Protein AF-A0A9W7C371-F1 (afdb_monomer)

Structure (mmCIF, N/CA/C/O backbone):
data_AF-A0A9W7C371-F1
#
_entry.id   AF-A0A9W7C371-F1
#
loop_
_atom_site.group_PDB
_atom_site.id
_atom_site.type_symbol
_atom_site.label_atom_id
_atom_site.label_alt_id
_atom_site.label_comp_id
_atom_site.label_asym_id
_atom_site.label_entity_id
_atom_site.label_seq_id
_atom_site.pdbx_PDB_ins_code
_atom_site.Cartn_x
_atom_site.Cartn_y
_atom_site.Cartn_z
_atom_site.occupancy
_atom_site.B_iso_or_equiv
_atom_site.auth_seq_id
_atom_site.auth_comp_id
_atom_site.auth_asym_id
_atom_site.auth_atom_id
_atom_site.pdbx_PDB_model_num
ATOM 1 N N . ALA A 1 1 ? -36.557 -11.123 -27.730 1.00 48.34 1 ALA A N 1
ATOM 2 C CA . ALA A 1 1 ? -35.473 -11.250 -26.737 1.00 48.34 1 ALA A CA 1
ATOM 3 C C . ALA A 1 1 ? -36.103 -11.501 -25.372 1.00 48.34 1 ALA A C 1
ATOM 5 O O . ALA A 1 1 ? -36.796 -10.626 -24.867 1.00 48.34 1 ALA A O 1
ATOM 6 N N . TYR A 1 2 ? -35.969 -12.713 -24.829 1.00 35.12 2 TYR A N 1
ATOM 7 C CA . TYR A 1 2 ? -36.476 -13.040 -23.496 1.00 35.12 2 TYR A CA 1
ATOM 8 C C . TYR A 1 2 ? -35.550 -12.408 -22.453 1.00 35.12 2 TYR A C 1
ATOM 10 O O . TYR A 1 2 ? -34.439 -12.881 -22.231 1.00 35.12 2 TYR A O 1
ATOM 18 N N . LEU A 1 3 ? -35.993 -11.305 -21.846 1.00 38.09 3 LEU A N 1
ATOM 19 C CA . LEU A 1 3 ? -35.363 -10.745 -20.654 1.00 38.09 3 LEU A CA 1
ATOM 20 C C . LEU A 1 3 ? -35.623 -11.712 -19.498 1.00 38.09 3 LEU A C 1
ATOM 22 O O . LEU A 1 3 ? -36.732 -11.769 -18.963 1.00 38.09 3 LEU A O 1
ATOM 26 N N . HIS A 1 4 ? -34.601 -12.488 -19.141 1.00 40.41 4 HIS A N 1
ATOM 27 C CA . HIS A 1 4 ? -34.572 -13.240 -17.894 1.00 40.41 4 HIS A CA 1
ATOM 28 C C . HIS A 1 4 ? -34.708 -12.231 -16.748 1.00 40.41 4 HIS A C 1
ATOM 30 O O . HIS A 1 4 ? -33.767 -11.512 -16.417 1.00 40.41 4 HIS A O 1
ATOM 36 N N . LYS A 1 5 ? -35.910 -12.124 -16.176 1.00 45.09 5 LYS A N 1
ATOM 37 C CA . LYS A 1 5 ? -36.118 -11.388 -14.931 1.00 45.09 5 LYS A CA 1
ATOM 38 C C . LYS A 1 5 ? -35.421 -12.189 -13.840 1.00 45.09 5 LYS A C 1
ATOM 40 O O . LYS A 1 5 ? -35.894 -13.266 -13.482 1.00 45.09 5 LYS A O 1
ATOM 45 N N . SER A 1 6 ? -34.282 -11.697 -13.362 1.00 46.88 6 SER A N 1
ATOM 46 C CA . SER A 1 6 ? -33.653 -12.237 -12.161 1.00 46.88 6 SER A CA 1
ATOM 47 C C . SER A 1 6 ? -34.688 -12.243 -11.031 1.00 46.88 6 SER A C 1
ATOM 49 O O . SER A 1 6 ? -35.448 -11.273 -10.911 1.00 46.88 6 SER A O 1
ATOM 51 N N . PRO A 1 7 ? -34.775 -13.320 -10.233 1.00 60.84 7 PRO A N 1
ATOM 52 C CA . PRO A 1 7 ? -35.665 -13.337 -9.085 1.00 60.84 7 PRO A CA 1
ATOM 53 C C . PRO A 1 7 ? -35.333 -12.153 -8.165 1.00 60.84 7 PRO A C 1
ATOM 55 O O . PRO A 1 7 ? -34.164 -11.760 -8.075 1.00 60.84 7 PRO A O 1
ATOM 58 N N . PRO A 1 8 ? -36.342 -11.555 -7.505 1.00 58.72 8 PRO A N 1
ATOM 59 C CA . PRO A 1 8 ? -36.091 -10.500 -6.538 1.00 58.72 8 PRO A CA 1
ATOM 60 C C . PRO A 1 8 ? -35.108 -11.021 -5.481 1.00 58.72 8 PRO A C 1
ATOM 62 O O . PRO A 1 8 ? -35.216 -12.189 -5.086 1.00 58.72 8 PRO A O 1
ATOM 65 N N . PRO A 1 9 ? -34.141 -10.196 -5.041 1.00 49.25 9 PRO A N 1
ATOM 66 C CA . PRO A 1 9 ? -33.194 -10.610 -4.019 1.00 49.25 9 PRO A CA 1
ATOM 67 C C . PRO A 1 9 ? -33.967 -11.113 -2.793 1.00 49.25 9 PRO A C 1
ATOM 69 O O . PRO A 1 9 ? -35.021 -10.550 -2.467 1.00 49.25 9 PRO A O 1
ATOM 72 N N . PRO A 1 10 ? -33.491 -12.184 -2.132 1.00 55.50 10 PRO A N 1
ATOM 73 C CA . PRO A 1 10 ? -34.141 -12.696 -0.939 1.00 55.50 10 PRO A CA 1
ATOM 74 C C . PRO A 1 10 ? -34.290 -11.545 0.052 1.00 55.50 10 PRO A C 1
ATOM 76 O O . PRO A 1 10 ? -33.310 -10.891 0.407 1.00 55.50 10 PRO A O 1
ATOM 79 N N . GLN A 1 11 ? -35.530 -11.265 0.462 1.00 48.44 11 GLN A N 1
ATOM 80 C CA . GLN A 1 11 ? -35.789 -10.278 1.500 1.00 48.44 11 GLN A CA 1
ATOM 81 C C . GLN A 1 11 ? -35.012 -10.724 2.733 1.00 48.44 11 GLN A C 1
ATOM 83 O O . GLN A 1 11 ? -35.324 -11.766 3.319 1.00 48.44 11 GLN A O 1
ATOM 88 N N . MET A 1 12 ? -33.971 -9.969 3.092 1.00 38.47 12 MET A N 1
ATOM 89 C CA . MET A 1 12 ? -33.257 -10.180 4.340 1.00 38.47 12 MET A CA 1
ATOM 90 C C . MET A 1 12 ? -34.285 -9.998 5.451 1.00 38.47 12 MET A C 1
ATOM 92 O O . MET A 1 12 ? -34.677 -8.878 5.775 1.00 38.47 12 MET A O 1
ATOM 96 N N . ARG A 1 13 ? -34.792 -11.115 5.988 1.00 44.94 13 ARG A N 1
ATOM 97 C CA . ARG A 1 13 ? -35.575 -11.107 7.224 1.00 44.94 13 ARG A CA 1
ATOM 98 C C . ARG A 1 13 ? -34.753 -10.309 8.219 1.00 44.94 13 ARG A C 1
ATOM 100 O O . ARG A 1 13 ? -33.564 -10.586 8.319 1.00 44.94 13 ARG A O 1
ATOM 107 N N . ASN A 1 14 ? -35.377 -9.341 8.892 1.00 41.47 14 ASN A N 1
ATOM 108 C CA . ASN A 1 14 ? -34.789 -8.572 9.985 1.00 41.47 14 ASN A CA 1
ATOM 109 C C . ASN A 1 14 ? -34.089 -9.538 10.943 1.00 41.47 14 ASN A C 1
ATOM 111 O O . ASN A 1 14 ? -34.724 -10.087 11.840 1.00 41.47 14 ASN A O 1
ATOM 115 N N . VAL A 1 15 ? -32.803 -9.796 10.712 1.00 40.88 15 VAL A N 1
ATOM 116 C CA . VAL A 1 15 ? -31.955 -10.483 11.665 1.00 40.88 15 VAL A CA 1
ATOM 117 C C . VAL A 1 15 ? -31.734 -9.398 12.697 1.00 40.88 15 VAL A C 1
ATOM 119 O O . VAL A 1 15 ? -31.119 -8.381 12.362 1.00 40.88 15 VAL A O 1
ATOM 122 N N . PRO A 1 16 ? -32.312 -9.502 13.904 1.00 42.75 16 PRO A N 1
ATOM 123 C CA . PRO A 1 16 ? -31.948 -8.559 14.932 1.00 42.75 16 PRO A CA 1
ATOM 124 C C . PRO A 1 16 ? -30.441 -8.758 15.114 1.00 42.75 16 PRO A C 1
ATOM 126 O O . PRO A 1 16 ? -30.013 -9.836 15.522 1.00 42.75 16 PRO A O 1
ATOM 129 N N . PHE A 1 17 ? -29.638 -7.753 14.751 1.00 41.91 17 PHE A N 1
ATOM 130 C CA . PHE A 1 17 ? -28.257 -7.617 15.210 1.00 41.91 17 PHE A CA 1
ATOM 131 C C . PHE A 1 17 ? -28.346 -7.411 16.724 1.00 41.91 17 PHE A C 1
ATOM 133 O O . PHE A 1 17 ? -28.341 -6.300 17.247 1.00 41.91 17 PHE A O 1
ATOM 140 N N . ARG A 1 18 ? -28.655 -8.504 17.415 1.00 37.94 18 ARG A N 1
ATOM 141 C CA . ARG A 1 18 ? -29.118 -8.533 18.786 1.00 37.94 18 ARG A CA 1
ATOM 142 C C . ARG A 1 18 ? -27.874 -8.667 19.633 1.00 37.94 18 ARG A C 1
ATOM 144 O O . ARG A 1 18 ? -27.464 -9.786 19.863 1.00 37.94 18 ARG A O 1
ATOM 151 N N . ASN A 1 19 ? -27.308 -7.538 20.055 1.00 39.12 19 ASN A N 1
ATOM 152 C CA . ASN A 1 19 ? -26.537 -7.368 21.294 1.00 39.12 19 ASN A CA 1
ATOM 153 C C . ASN A 1 19 ? -25.559 -8.490 21.707 1.00 39.12 19 ASN A C 1
ATOM 155 O O . ASN A 1 19 ? -25.280 -8.622 22.899 1.00 39.12 19 ASN A O 1
ATOM 159 N N . ASP A 1 20 ? -25.006 -9.267 20.777 1.00 40.09 20 ASP A N 1
ATOM 160 C CA . ASP A 1 20 ? -23.821 -10.063 21.050 1.00 40.09 20 ASP A CA 1
ATOM 161 C C . ASP A 1 20 ? -22.719 -9.034 21.251 1.00 40.09 20 ASP A C 1
ATOM 163 O O . ASP A 1 20 ? -22.301 -8.355 20.314 1.00 40.09 20 ASP A O 1
ATOM 167 N N . LEU A 1 21 ? -22.435 -8.809 22.536 1.00 45.34 21 LEU A N 1
ATOM 168 C CA . LEU A 1 21 ? -21.581 -7.775 23.097 1.00 45.34 21 LEU A CA 1
ATOM 169 C C . LEU A 1 21 ? -20.487 -7.387 22.112 1.00 45.34 21 LEU A C 1
ATOM 171 O O . LEU A 1 21 ? -19.630 -8.201 21.782 1.00 45.34 21 LEU A O 1
ATOM 175 N N . PHE A 1 22 ? -20.520 -6.131 21.671 1.00 50.38 22 PHE A N 1
ATOM 176 C CA . PHE A 1 22 ? -19.390 -5.492 21.020 1.00 50.38 22 PHE A CA 1
ATOM 177 C C . PHE A 1 22 ? -18.184 -5.617 21.948 1.00 50.38 22 PHE A C 1
ATOM 179 O O . PHE A 1 22 ? -18.007 -4.834 22.883 1.00 50.38 22 PHE A O 1
ATOM 186 N N . VAL A 1 23 ? -17.374 -6.648 21.733 1.00 52.62 23 VAL A N 1
ATOM 187 C CA . VAL A 1 23 ? -16.113 -6.802 22.437 1.00 52.62 23 VAL A CA 1
ATOM 188 C C . VAL A 1 23 ? -15.095 -6.044 21.609 1.00 52.62 23 VAL A C 1
ATOM 190 O O . VAL A 1 23 ? -14.468 -6.605 20.713 1.00 52.62 23 VAL A O 1
ATOM 193 N N . LEU A 1 24 ? -14.958 -4.748 21.911 1.00 59.69 24 LEU A N 1
ATOM 194 C CA . LEU A 1 24 ? -13.776 -3.989 21.510 1.00 59.69 24 LEU A CA 1
ATOM 195 C C . LEU A 1 24 ? -12.543 -4.818 21.855 1.00 59.69 24 LEU A C 1
ATOM 197 O O . LEU A 1 24 ? -12.527 -5.478 22.904 1.00 59.69 24 LEU A O 1
ATOM 201 N N . GLN A 1 25 ? -11.528 -4.779 20.992 1.00 60.28 25 GLN A N 1
ATOM 202 C CA . GLN A 1 25 ? -10.311 -5.541 21.228 1.00 60.28 25 GLN A CA 1
ATOM 203 C C . GLN A 1 25 ? -9.830 -5.329 22.672 1.00 60.28 25 GLN A C 1
ATOM 205 O O . GLN A 1 25 ? -9.688 -4.178 23.096 1.00 60.28 25 GLN A O 1
ATOM 210 N N . PRO A 1 26 ? -9.624 -6.412 23.447 1.00 58.44 26 PRO A N 1
ATOM 211 C CA . PRO A 1 26 ? -9.251 -6.293 24.854 1.00 58.44 26 PRO A CA 1
ATOM 212 C C . PRO A 1 26 ? -7.998 -5.437 25.042 1.00 58.44 26 PRO A C 1
ATOM 214 O O . PRO A 1 26 ? -7.910 -4.687 26.011 1.00 58.44 26 PRO A O 1
ATOM 217 N N . ASP A 1 27 ? -7.092 -5.530 24.069 1.00 66.50 27 ASP A N 1
ATOM 218 C CA . ASP A 1 27 ? -5.758 -4.946 24.099 1.00 66.50 27 ASP A CA 1
ATOM 219 C C . ASP A 1 27 ? -5.752 -3.457 23.717 1.00 66.50 27 ASP A C 1
ATOM 221 O O . ASP A 1 27 ? -4.839 -2.735 24.105 1.00 66.50 27 ASP A O 1
ATOM 225 N N . ASP A 1 28 ? -6.772 -2.972 22.992 1.00 68.69 28 ASP A N 1
ATOM 226 C CA . ASP A 1 28 ? -6.879 -1.562 22.604 1.00 68.69 28 ASP A CA 1
ATOM 227 C C . ASP A 1 28 ? -8.331 -1.136 22.338 1.00 68.69 28 ASP A C 1
ATOM 229 O O . ASP A 1 28 ? -8.805 -1.028 21.203 1.00 68.69 28 ASP A O 1
ATOM 233 N N . ARG A 1 29 ? -9.053 -0.855 23.426 1.00 72.12 29 ARG A N 1
ATOM 234 C CA . ARG A 1 29 ? -10.445 -0.379 23.383 1.00 72.12 29 ARG A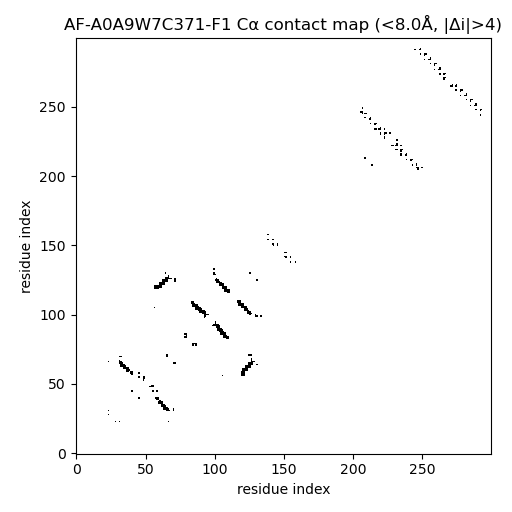 CA 1
ATOM 235 C C . ARG A 1 29 ? -10.593 1.058 22.873 1.00 72.12 29 ARG A C 1
ATOM 237 O O . ARG A 1 29 ? -11.715 1.543 22.772 1.00 72.12 29 ARG A O 1
ATOM 244 N N . THR A 1 30 ? -9.493 1.754 22.590 1.00 78.00 30 THR A N 1
ATOM 245 C CA . THR A 1 30 ? -9.533 3.144 22.114 1.00 78.00 30 THR A CA 1
ATOM 246 C C . THR A 1 30 ? -9.596 3.241 20.591 1.00 78.00 30 THR A C 1
ATOM 248 O O . THR A 1 30 ? -10.013 4.268 20.055 1.00 78.00 30 THR A O 1
ATOM 251 N N . LYS A 1 31 ? -9.252 2.160 19.879 1.00 79.94 31 LYS A N 1
ATOM 252 C CA . LYS A 1 31 ? -9.247 2.119 18.414 1.00 79.94 31 LYS A CA 1
ATOM 253 C C . LYS A 1 31 ? -10.556 1.574 17.860 1.00 79.94 31 LYS A C 1
ATOM 255 O O . LYS A 1 31 ? -10.823 0.377 17.898 1.00 79.94 31 LYS A O 1
ATOM 260 N N . VAL A 1 32 ? -11.346 2.474 17.286 1.00 84.88 32 VAL A N 1
ATOM 261 C CA . VAL A 1 32 ? -12.611 2.153 16.604 1.00 84.88 32 VAL A CA 1
ATOM 262 C C . VAL A 1 32 ? -12.462 1.940 15.095 1.00 84.88 32 VAL A C 1
ATOM 264 O O . VAL A 1 32 ? -13.305 1.289 14.474 1.00 84.88 32 VAL A O 1
ATOM 267 N N . VAL A 1 33 ? -11.384 2.474 14.517 1.00 89.12 33 VAL A N 1
ATOM 268 C CA . VAL A 1 33 ? -11.005 2.313 13.112 1.00 89.12 33 VAL A CA 1
ATOM 269 C C . VAL A 1 33 ? -9.514 2.014 13.055 1.00 89.12 33 VAL A C 1
ATOM 271 O O . VAL A 1 33 ? -8.728 2.653 13.754 1.00 89.12 33 VAL A O 1
ATOM 274 N N . GLN A 1 34 ? -9.125 1.050 12.229 1.00 90.31 34 GLN A N 1
ATOM 275 C CA . GLN A 1 34 ? -7.729 0.781 11.908 1.00 90.31 34 GLN A CA 1
ATOM 276 C C . GLN A 1 34 ? -7.517 0.950 10.408 1.00 90.31 34 GLN A C 1
ATOM 278 O O . GLN A 1 34 ? -8.261 0.396 9.601 1.00 90.31 34 GLN A O 1
ATOM 283 N N . GLU A 1 35 ? -6.488 1.695 10.030 1.00 92.88 35 GLU A N 1
ATOM 284 C CA . GLU A 1 35 ? -6.094 1.858 8.637 1.00 92.88 35 GLU A CA 1
ATOM 285 C C . GLU A 1 35 ? -4.917 0.951 8.287 1.00 92.88 35 GLU A C 1
ATOM 287 O O . GLU A 1 35 ? -4.053 0.659 9.116 1.00 92.88 35 GLU A O 1
ATOM 292 N N . ARG A 1 36 ? -4.903 0.463 7.046 1.00 91.00 36 ARG A N 1
ATOM 293 C CA . ARG A 1 36 ? -3.785 -0.285 6.472 1.00 91.00 36 ARG A CA 1
ATOM 294 C C . ARG A 1 36 ? -3.601 0.119 5.024 1.00 91.00 36 ARG A C 1
ATOM 296 O O . ARG A 1 36 ? -4.495 -0.088 4.198 1.00 91.00 36 ARG A O 1
ATOM 303 N N . PHE A 1 37 ? -2.434 0.649 4.698 1.00 89.69 37 PHE A N 1
ATOM 304 C CA . PHE A 1 37 ? -2.082 0.926 3.315 1.00 89.69 37 PHE A CA 1
ATOM 305 C C . PHE A 1 37 ? -1.789 -0.383 2.579 1.00 89.69 37 PHE A C 1
ATOM 307 O O . PHE A 1 37 ? -1.164 -1.305 3.104 1.00 89.69 37 PHE A O 1
ATOM 314 N N . GLY A 1 38 ? -2.323 -0.497 1.365 1.00 82.19 38 GLY A N 1
ATOM 315 C CA . GLY A 1 38 ? -2.009 -1.604 0.476 1.00 82.19 38 GLY A CA 1
ATOM 316 C C . GLY A 1 38 ? -0.545 -1.551 0.034 1.00 82.19 38 GLY A C 1
ATOM 317 O O . GLY A 1 38 ? 0.066 -0.485 0.069 1.00 82.19 38 GLY A O 1
ATOM 318 N N . PRO A 1 39 ? 0.019 -2.683 -0.419 1.00 80.38 39 PRO A N 1
ATOM 319 C CA . PRO A 1 39 ? 1.357 -2.677 -0.988 1.00 80.38 39 PRO A CA 1
ATOM 320 C C . PRO A 1 39 ? 1.398 -1.745 -2.201 1.00 80.38 39 PRO A C 1
ATOM 322 O O . PRO A 1 39 ? 0.457 -1.742 -3.005 1.00 80.38 39 PRO A O 1
ATOM 325 N N . ILE A 1 40 ? 2.497 -0.998 -2.338 1.00 79.00 40 ILE A N 1
ATOM 326 C CA . ILE A 1 40 ? 2.749 -0.167 -3.516 1.00 79.00 40 ILE A CA 1
ATOM 327 C C . ILE A 1 40 ? 2.659 -1.060 -4.749 1.00 79.00 40 ILE A C 1
ATOM 329 O O . ILE A 1 40 ? 3.219 -2.160 -4.806 1.00 79.00 40 ILE A O 1
ATOM 333 N N . LYS A 1 41 ? 1.884 -0.611 -5.730 1.00 80.69 41 LYS A N 1
ATOM 334 C CA . LYS A 1 41 ? 1.650 -1.390 -6.932 1.00 80.69 41 LYS A CA 1
ATOM 335 C C . LYS A 1 41 ? 2.866 -1.305 -7.848 1.00 80.69 41 LYS A C 1
ATOM 337 O O . LYS A 1 41 ? 3.168 -0.238 -8.363 1.00 80.69 41 LYS A O 1
ATOM 342 N N . ASP A 1 42 ? 3.509 -2.447 -8.074 1.00 84.88 42 ASP A N 1
ATOM 343 C CA . ASP A 1 42 ? 4.598 -2.596 -9.046 1.00 84.88 42 ASP A CA 1
ATOM 344 C C . ASP A 1 42 ? 4.185 -2.070 -10.437 1.00 84.88 42 ASP A C 1
ATOM 346 O O . ASP A 1 42 ? 3.080 -2.350 -10.928 1.00 84.88 42 ASP A O 1
ATOM 350 N N . GLU A 1 43 ? 5.095 -1.335 -11.075 1.00 88.81 43 GLU A N 1
ATOM 351 C CA . GLU A 1 43 ? 4.991 -0.818 -12.435 1.00 88.81 43 GLU A CA 1
ATOM 352 C C . GLU A 1 43 ? 4.580 -1.907 -13.435 1.00 88.81 43 GLU A C 1
ATOM 354 O O . GLU A 1 43 ? 3.675 -1.695 -14.248 1.00 88.81 43 GLU A O 1
ATOM 359 N N . LYS A 1 44 ? 5.156 -3.113 -13.349 1.00 88.69 44 LYS A N 1
ATOM 360 C CA . LYS A 1 44 ? 4.804 -4.225 -14.247 1.00 88.69 44 LYS A CA 1
ATOM 361 C C . LYS A 1 44 ? 3.325 -4.591 -14.123 1.00 88.69 44 LYS A C 1
ATOM 363 O O . LYS A 1 44 ? 2.627 -4.811 -15.123 1.00 88.69 44 LYS A O 1
ATOM 368 N N . ARG A 1 45 ? 2.807 -4.613 -12.891 1.00 82.81 45 ARG A N 1
ATOM 369 C CA . ARG A 1 45 ? 1.394 -4.894 -12.603 1.00 82.81 45 ARG A CA 1
ATOM 370 C C . ARG A 1 45 ? 0.488 -3.744 -13.041 1.00 82.81 45 ARG A C 1
ATOM 372 O O . ARG A 1 45 ? -0.621 -4.001 -13.516 1.00 82.81 45 ARG A O 1
ATOM 379 N N . ALA A 1 46 ? 0.940 -2.502 -12.893 1.00 88.00 46 ALA A N 1
ATOM 380 C CA . ALA A 1 46 ? 0.254 -1.320 -13.405 1.00 88.00 46 ALA A CA 1
ATOM 381 C C . ALA A 1 46 ? 0.123 -1.377 -14.936 1.00 88.00 46 ALA A C 1
ATOM 383 O O . ALA A 1 46 ? -0.999 -1.342 -15.450 1.00 88.00 46 ALA A O 1
ATOM 384 N N . ARG A 1 47 ? 1.234 -1.598 -15.653 1.00 89.19 47 ARG A N 1
ATOM 385 C CA . ARG A 1 47 ? 1.275 -1.738 -17.120 1.00 89.19 47 ARG A CA 1
ATOM 386 C C . ARG A 1 47 ? 0.375 -2.862 -17.621 1.00 89.19 47 ARG A C 1
ATOM 388 O O . ARG A 1 47 ? -0.389 -2.647 -18.553 1.00 89.19 47 ARG A O 1
ATOM 395 N N . THR A 1 48 ? 0.393 -4.022 -16.963 1.00 88.88 48 THR A N 1
ATOM 396 C CA . THR A 1 48 ? -0.476 -5.163 -17.317 1.00 88.88 48 THR A CA 1
ATOM 397 C C . THR A 1 48 ? -1.965 -4.818 -17.192 1.00 88.88 48 THR A C 1
ATOM 399 O O . THR A 1 48 ? -2.791 -5.236 -18.002 1.00 88.88 48 THR A O 1
ATOM 402 N N . LYS A 1 49 ? -2.346 -4.039 -16.172 1.00 86.06 49 LYS A N 1
ATOM 403 C CA . LYS A 1 49 ? -3.744 -3.625 -15.993 1.00 86.06 49 LYS A CA 1
ATOM 404 C C . LYS A 1 49 ? -4.158 -2.614 -17.066 1.00 86.06 49 LYS A C 1
ATOM 406 O O . LYS A 1 49 ? -5.241 -2.761 -17.632 1.00 86.06 49 LYS A O 1
ATOM 411 N N . ILE A 1 50 ? -3.276 -1.670 -17.392 1.00 89.12 50 ILE A N 1
ATOM 412 C CA . ILE A 1 50 ? -3.490 -0.687 -18.462 1.00 89.12 50 ILE A CA 1
ATOM 413 C C . ILE A 1 50 ? -3.605 -1.383 -19.826 1.00 89.12 50 ILE A C 1
ATOM 415 O O . ILE A 1 50 ? -4.556 -1.116 -20.555 1.00 89.12 50 ILE A O 1
ATOM 419 N N . SER A 1 51 ? -2.714 -2.327 -20.150 1.00 91.56 51 SER A N 1
ATOM 420 C CA . SER A 1 51 ? -2.757 -3.063 -21.424 1.00 91.56 51 SER A CA 1
ATOM 421 C C . SER A 1 51 ? -4.010 -3.929 -21.573 1.00 91.56 51 SER A C 1
ATOM 423 O O . SER A 1 51 ? -4.484 -4.138 -22.684 1.00 91.56 51 SER A O 1
ATOM 425 N N . SER A 1 52 ? -4.607 -4.366 -20.458 1.00 89.94 52 SER A N 1
ATOM 426 C CA . SER A 1 52 ? -5.913 -5.043 -20.447 1.00 89.94 52 SER A CA 1
ATOM 427 C C . SER A 1 52 ? -7.121 -4.107 -20.636 1.00 89.94 52 SER A C 1
ATOM 429 O O . SER A 1 52 ? -8.263 -4.553 -20.520 1.00 89.94 52 SER A O 1
ATOM 431 N N . GLY A 1 53 ? -6.894 -2.808 -20.869 1.00 90.69 53 GLY A N 1
ATOM 432 C CA . GLY A 1 53 ? -7.942 -1.798 -21.046 1.00 90.69 53 GLY A CA 1
ATOM 433 C C . GLY A 1 53 ? -8.689 -1.437 -19.759 1.00 90.69 53 GLY A C 1
ATOM 434 O O . GLY A 1 53 ? -9.768 -0.849 -19.813 1.00 90.69 53 GLY A O 1
ATOM 435 N N . ARG A 1 54 ? -8.160 -1.808 -18.585 1.00 85.75 54 ARG A N 1
ATOM 436 C CA . ARG A 1 54 ? -8.797 -1.534 -17.290 1.00 85.75 54 ARG A CA 1
ATOM 437 C C . ARG A 1 54 ? -8.190 -0.283 -16.652 1.00 85.75 54 ARG A C 1
ATOM 439 O O . ARG A 1 54 ? -6.965 -0.189 -16.577 1.00 85.75 54 ARG A O 1
ATOM 446 N N . PRO A 1 55 ? -9.009 0.630 -16.099 1.00 85.06 55 PRO A N 1
ATOM 447 C CA . PRO A 1 55 ? -8.491 1.818 -15.438 1.00 85.06 55 PRO A CA 1
ATOM 448 C C . PRO A 1 55 ? -7.711 1.438 -14.173 1.00 85.06 55 PRO A C 1
ATOM 45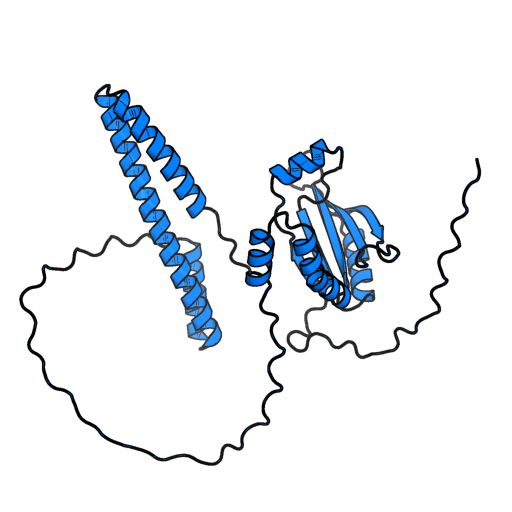0 O O . PRO A 1 55 ? -8.084 0.527 -13.416 1.00 85.06 55 PRO A O 1
ATOM 453 N N . LEU A 1 56 ? -6.612 2.147 -13.942 1.00 87.75 56 LEU A N 1
ATOM 454 C CA . LEU A 1 56 ? -5.711 1.929 -12.819 1.00 87.75 56 LEU A CA 1
ATOM 455 C C . LEU A 1 56 ? -6.126 2.821 -11.636 1.00 87.75 56 LEU A C 1
ATOM 457 O O . LEU A 1 56 ? -5.508 3.836 -11.363 1.00 87.75 56 LEU A O 1
ATOM 461 N N . LEU A 1 57 ? -7.215 2.442 -10.963 1.00 89.62 57 LEU A N 1
ATOM 462 C CA . LEU A 1 57 ? -7.812 3.220 -9.859 1.00 89.62 57 LEU A CA 1
ATOM 463 C C . LEU A 1 57 ? -7.247 2.869 -8.470 1.00 89.62 57 LEU A C 1
ATOM 465 O O . LEU A 1 57 ? -7.584 3.498 -7.480 1.00 89.62 57 LEU A O 1
ATOM 469 N N . ASP A 1 58 ? -6.419 1.829 -8.401 1.00 88.19 58 ASP A N 1
ATOM 470 C CA . ASP A 1 58 ? -5.916 1.196 -7.180 1.00 88.19 58 ASP A CA 1
ATOM 471 C C . ASP A 1 58 ? -4.381 1.267 -7.103 1.00 88.19 58 ASP A C 1
ATOM 473 O O . ASP A 1 58 ? -3.749 0.303 -6.669 1.00 88.19 58 ASP A O 1
ATOM 477 N N . ILE A 1 59 ? -3.774 2.354 -7.605 1.00 87.31 59 ILE A N 1
ATOM 478 C CA . ILE A 1 59 ? -2.329 2.609 -7.428 1.00 87.31 59 ILE A CA 1
ATOM 479 C C . ILE A 1 59 ? -2.048 2.794 -5.943 1.00 87.31 59 ILE A C 1
ATOM 481 O O . ILE A 1 59 ? -1.285 2.030 -5.357 1.00 87.31 59 ILE A O 1
ATOM 485 N N . ASN A 1 60 ? -2.741 3.766 -5.349 1.00 88.56 60 ASN A N 1
ATOM 486 C CA . ASN A 1 60 ? -2.781 3.972 -3.916 1.00 88.56 60 ASN A CA 1
ATOM 487 C C . ASN A 1 60 ? -4.082 3.392 -3.390 1.00 88.56 60 ASN A C 1
ATOM 489 O O . ASN A 1 60 ? -5.162 3.642 -3.933 1.00 88.56 60 ASN A O 1
ATOM 493 N N . ARG A 1 61 ? -3.959 2.584 -2.340 1.00 93.56 61 ARG A N 1
ATOM 494 C CA . ARG A 1 61 ? -5.100 1.961 -1.694 1.00 93.56 61 ARG A CA 1
ATOM 495 C C . ARG A 1 61 ? -4.938 1.987 -0.191 1.00 93.56 61 ARG A C 1
ATOM 497 O O . ARG A 1 61 ? -3.902 1.565 0.315 1.00 93.56 61 ARG A O 1
ATOM 504 N N . VAL A 1 62 ? -6.001 2.353 0.507 1.00 95.38 62 VAL A N 1
ATOM 505 C CA . VAL A 1 62 ? -6.116 2.189 1.955 1.00 95.38 62 VAL A CA 1
ATOM 506 C C . VAL A 1 62 ? -7.280 1.258 2.277 1.00 95.38 62 VAL A C 1
ATOM 508 O O . VAL A 1 62 ? -8.335 1.288 1.644 1.00 95.38 62 VAL A O 1
ATOM 511 N N . THR A 1 63 ? -7.067 0.370 3.240 1.00 96.31 63 THR A N 1
ATOM 512 C CA . THR A 1 63 ? -8.113 -0.463 3.831 1.00 96.31 63 THR A CA 1
ATOM 513 C C . THR A 1 63 ? -8.441 0.102 5.200 1.00 96.31 63 THR A C 1
ATOM 515 O O . THR A 1 63 ? -7.556 0.194 6.045 1.00 96.31 63 THR A O 1
ATOM 518 N N . LEU A 1 64 ? -9.699 0.472 5.404 1.00 96.81 64 LEU A N 1
ATOM 519 C CA . LEU A 1 64 ? -10.230 0.910 6.683 1.00 96.81 64 LEU A CA 1
ATOM 520 C C . LEU A 1 64 ? -11.024 -0.240 7.301 1.00 96.81 64 LEU A C 1
ATOM 522 O O . LEU A 1 64 ? -11.946 -0.790 6.692 1.00 96.81 64 LEU A O 1
ATOM 526 N N . GLU A 1 65 ? -10.626 -0.623 8.501 1.00 94.94 65 GLU A N 1
ATOM 527 C CA . GLU A 1 65 ? -11.187 -1.717 9.276 1.00 94.94 65 GLU A CA 1
ATOM 528 C C . GLU A 1 65 ? -12.001 -1.140 10.436 1.00 94.94 65 GLU A C 1
ATOM 530 O O . GLU A 1 65 ? -11.463 -0.421 11.276 1.00 94.94 65 GLU A O 1
ATOM 535 N N . PHE A 1 66 ? -13.292 -1.462 10.476 1.00 94.06 66 PHE A N 1
ATOM 536 C CA . PHE A 1 66 ? -14.263 -0.921 11.425 1.00 94.06 66 PHE A CA 1
ATOM 537 C C . PHE A 1 66 ? -14.786 -2.009 12.356 1.00 94.06 66 PHE A C 1
ATOM 539 O O . PHE A 1 66 ? -15.105 -3.112 11.911 1.00 94.06 66 PHE A O 1
ATOM 546 N N . GLU A 1 67 ? -14.936 -1.687 13.636 1.00 88.75 67 GLU A N 1
ATOM 547 C CA . GLU A 1 67 ? -15.561 -2.601 14.604 1.00 88.75 67 GLU A CA 1
ATOM 548 C C . GLU A 1 67 ? -17.091 -2.591 14.532 1.00 88.75 67 GLU A C 1
ATOM 550 O O . GLU A 1 67 ? -17.741 -3.603 14.789 1.00 88.75 67 GLU A O 1
ATOM 555 N N . ASP A 1 68 ? -17.675 -1.452 14.156 1.00 88.31 68 ASP A N 1
ATOM 556 C CA . ASP A 1 68 ? -19.117 -1.225 14.184 1.00 88.31 68 ASP A CA 1
ATOM 557 C C . ASP A 1 68 ? -19.604 -0.630 12.845 1.00 88.31 68 ASP A C 1
ATOM 559 O O . ASP A 1 68 ? -18.971 0.288 12.304 1.00 88.31 68 ASP A O 1
ATOM 563 N N . PRO A 1 69 ? -20.726 -1.125 12.287 1.00 92.06 69 PRO A N 1
ATOM 564 C CA . PRO A 1 69 ? -21.273 -0.633 11.022 1.00 92.06 69 PRO A CA 1
ATOM 565 C C . PRO A 1 69 ? -21.685 0.848 11.044 1.00 92.06 69 PRO A C 1
ATOM 567 O O . PRO A 1 69 ? -21.608 1.504 10.009 1.00 92.06 69 PRO A O 1
ATOM 570 N N . LYS A 1 70 ? -22.072 1.408 12.193 1.00 93.31 70 LYS A N 1
ATOM 571 C CA . LYS A 1 70 ? -22.371 2.841 12.346 1.00 93.31 70 LYS A CA 1
ATOM 572 C C . LYS A 1 70 ? -21.113 3.698 12.267 1.00 93.31 70 LYS A C 1
ATOM 574 O O . LYS A 1 70 ? -21.164 4.815 11.769 1.00 93.31 70 LYS A O 1
ATOM 579 N N . ILE A 1 71 ? -19.975 3.190 12.743 1.00 92.69 71 ILE A N 1
ATOM 580 C CA . ILE A 1 71 ? -18.687 3.894 12.626 1.00 92.69 71 ILE A CA 1
ATOM 581 C C . ILE A 1 71 ? -18.228 3.885 11.167 1.00 92.69 71 ILE A C 1
ATOM 583 O O . ILE A 1 71 ? -17.721 4.891 10.675 1.00 92.69 71 ILE A O 1
ATOM 587 N N . LEU A 1 72 ? -18.473 2.781 10.457 1.00 95.50 72 LEU A N 1
ATOM 588 C CA . LEU A 1 72 ? -18.276 2.696 9.011 1.00 95.50 72 LEU A CA 1
ATOM 589 C C . LEU A 1 72 ? -19.143 3.733 8.275 1.00 95.50 72 LEU A C 1
ATOM 591 O O . LEU A 1 72 ? -18.621 4.482 7.453 1.00 95.50 72 LEU A O 1
ATOM 595 N N . GLU A 1 73 ? -20.437 3.817 8.592 1.00 96.38 73 GLU A N 1
ATOM 596 C CA . GLU A 1 73 ? -21.353 4.822 8.029 1.00 96.38 73 GLU A CA 1
ATOM 597 C C . GLU A 1 73 ? -20.875 6.257 8.306 1.00 96.38 73 GLU A C 1
ATOM 599 O O . GLU A 1 73 ? -20.781 7.069 7.385 1.00 96.38 73 GLU A O 1
ATOM 604 N N . LEU A 1 74 ? -20.490 6.553 9.552 1.00 96.44 74 LEU A N 1
ATOM 605 C CA . LEU A 1 74 ? -19.952 7.858 9.931 1.00 96.44 74 LEU A CA 1
ATOM 606 C C . LEU A 1 74 ? -18.687 8.201 9.134 1.00 96.44 74 LEU A C 1
ATOM 608 O O . LEU A 1 74 ? -18.573 9.306 8.613 1.00 96.44 74 LEU A O 1
ATOM 612 N N . ALA A 1 75 ? -17.753 7.259 8.996 1.00 96.62 75 ALA A N 1
ATOM 613 C CA . ALA A 1 75 ? -16.533 7.470 8.224 1.00 96.62 75 ALA A CA 1
ATOM 614 C C . ALA A 1 75 ? -16.820 7.724 6.737 1.00 96.62 75 ALA A C 1
ATOM 616 O O . ALA A 1 75 ? -16.160 8.562 6.124 1.00 96.62 75 ALA A O 1
ATOM 617 N N . PHE A 1 76 ? -17.819 7.050 6.163 1.00 97.69 76 PHE A N 1
ATOM 618 C CA . PHE A 1 76 ? -18.255 7.305 4.792 1.00 97.69 76 PHE A CA 1
ATOM 619 C C . PHE A 1 76 ? -18.757 8.747 4.629 1.00 97.69 76 PHE A C 1
ATOM 621 O O . PHE A 1 76 ? -18.341 9.440 3.699 1.00 97.69 76 PHE A O 1
ATOM 628 N N . GLU A 1 77 ? -19.600 9.229 5.548 1.00 97.81 77 GLU A N 1
ATOM 629 C CA . GLU A 1 77 ? -20.090 10.612 5.512 1.00 97.81 77 GLU A CA 1
ATOM 630 C C . GLU A 1 77 ? -18.969 11.632 5.764 1.00 97.81 77 GLU A C 1
ATOM 632 O O . GLU A 1 77 ? -18.925 12.664 5.089 1.00 97.81 77 GLU A O 1
ATOM 637 N N . CYS A 1 78 ? -18.000 11.333 6.636 1.00 97.12 78 CYS A N 1
ATOM 638 C CA . CYS A 1 78 ? -16.803 12.163 6.802 1.00 97.12 78 CYS A CA 1
ATOM 639 C C . CYS A 1 78 ? -16.009 12.273 5.491 1.00 97.12 78 CYS A C 1
ATOM 641 O O . CYS A 1 78 ? -15.677 13.378 5.069 1.00 97.12 78 CYS A O 1
ATOM 643 N N . ILE A 1 79 ? -15.757 11.157 4.795 1.00 96.44 79 ILE A N 1
ATOM 644 C CA . ILE A 1 79 ? -15.039 11.162 3.506 1.00 96.44 79 ILE A CA 1
ATOM 645 C C . ILE A 1 79 ? -15.803 11.997 2.475 1.00 96.44 79 ILE A C 1
ATOM 647 O O . ILE A 1 79 ? -15.216 12.818 1.778 1.00 96.44 79 ILE A O 1
ATOM 651 N N . LYS A 1 80 ? -17.123 11.816 2.399 1.00 97.06 80 LYS A N 1
ATOM 652 C CA . LYS A 1 80 ? -18.007 12.509 1.454 1.00 97.06 80 LYS A CA 1
ATOM 653 C C . LYS A 1 80 ? -18.093 14.019 1.685 1.00 97.06 80 LYS A C 1
ATOM 655 O O . LYS A 1 80 ? -18.303 14.762 0.731 1.00 97.06 80 LYS A O 1
ATOM 660 N N . THR A 1 81 ? -17.982 14.462 2.934 1.00 96.94 81 THR A N 1
ATOM 661 C CA . THR A 1 81 ? -18.073 15.882 3.315 1.00 96.94 81 THR A CA 1
ATOM 662 C C . THR A 1 81 ? -16.715 16.585 3.370 1.00 96.94 81 THR A C 1
ATOM 664 O O . THR A 1 81 ? -16.671 17.806 3.509 1.00 96.94 81 THR A O 1
ATOM 667 N N . THR A 1 82 ? -15.610 15.847 3.222 1.00 95.88 82 THR A N 1
ATOM 668 C CA . THR A 1 82 ? -14.251 16.405 3.220 1.00 95.88 82 THR A CA 1
ATOM 669 C C . THR A 1 82 ? -14.010 17.224 1.940 1.00 95.88 82 THR A C 1
ATOM 671 O O . THR A 1 82 ? -14.082 16.656 0.852 1.00 95.88 82 THR A O 1
ATOM 674 N N . PRO A 1 83 ? -13.690 18.534 2.015 1.00 93.06 83 PRO A N 1
ATOM 675 C CA . PRO A 1 83 ? -13.611 19.411 0.833 1.00 93.06 83 PRO A CA 1
ATOM 676 C C . PRO A 1 83 ? -12.579 19.015 -0.237 1.00 93.06 83 PRO A C 1
ATOM 678 O O . PRO A 1 83 ? -12.734 19.361 -1.418 1.00 93.06 83 PRO A O 1
ATOM 681 N N . ASP A 1 84 ? -11.528 18.311 0.180 1.00 92.25 84 ASP A N 1
ATOM 682 C CA . ASP A 1 84 ? -10.423 17.873 -0.679 1.00 92.25 84 ASP A CA 1
ATOM 683 C C . ASP A 1 84 ? -10.692 16.530 -1.361 1.00 92.25 84 ASP A C 1
ATOM 685 O O . ASP A 1 84 ? -9.935 16.116 -2.241 1.00 92.25 84 ASP A O 1
ATOM 689 N N . PHE A 1 85 ? -11.775 15.855 -0.969 1.00 94.62 85 PHE A N 1
ATOM 690 C CA . PHE A 1 85 ? -12.149 14.541 -1.463 1.00 94.62 85 PHE A CA 1
ATOM 691 C C . PHE A 1 85 ? -13.396 14.627 -2.333 1.00 94.62 85 PHE A C 1
ATOM 693 O O . PHE A 1 85 ? -14.429 15.173 -1.953 1.00 94.62 85 PHE A O 1
ATOM 700 N N . GLN A 1 86 ? -13.319 14.008 -3.505 1.00 95.31 86 GLN A N 1
ATOM 701 C CA . GLN A 1 86 ? -14.466 13.776 -4.364 1.00 95.31 86 GLN A CA 1
ATOM 702 C C . GLN A 1 86 ? -14.648 12.275 -4.556 1.00 95.31 86 GLN A C 1
ATOM 704 O O . GLN A 1 86 ? -13.822 11.601 -5.169 1.00 95.31 86 GLN A O 1
ATOM 709 N N . ILE A 1 87 ? -15.757 11.731 -4.058 1.00 96.56 87 ILE A N 1
ATOM 710 C CA . ILE A 1 87 ? -16.103 10.330 -4.303 1.00 96.56 87 ILE A CA 1
ATOM 711 C C . ILE A 1 87 ? -16.511 10.181 -5.775 1.00 96.56 87 ILE A C 1
ATOM 713 O O . ILE A 1 87 ? -17.585 10.617 -6.183 1.00 96.56 87 ILE A O 1
ATOM 717 N N . VAL A 1 88 ? -15.651 9.543 -6.567 1.00 96.31 88 VAL A N 1
ATOM 718 C CA . VAL A 1 88 ? -15.860 9.288 -8.001 1.00 96.31 88 VAL A CA 1
ATOM 719 C C . VAL A 1 88 ? -16.734 8.055 -8.211 1.00 96.31 88 VAL A C 1
ATOM 721 O O . VAL A 1 88 ? -17.549 7.997 -9.129 1.00 96.31 88 VAL A O 1
ATOM 724 N N . CYS A 1 89 ? -16.555 7.029 -7.378 1.00 96.19 89 CYS A N 1
ATOM 725 C CA . CYS A 1 89 ? -17.270 5.766 -7.515 1.00 96.19 89 CYS A CA 1
ATOM 726 C C . CYS A 1 89 ? -17.479 5.118 -6.150 1.00 96.19 89 CYS A C 1
ATOM 728 O O . CYS A 1 89 ? -16.550 5.056 -5.349 1.00 96.19 89 CYS A O 1
ATOM 730 N N . VAL A 1 90 ? -18.677 4.575 -5.934 1.00 97.19 90 VAL A N 1
ATOM 731 C CA . VAL A 1 90 ? -19.009 3.721 -4.791 1.00 97.19 90 VAL A CA 1
ATOM 732 C C . VAL A 1 90 ? -19.447 2.367 -5.325 1.00 97.19 90 VAL A C 1
ATOM 734 O O . VAL A 1 90 ? -20.332 2.285 -6.176 1.00 97.19 90 VAL A O 1
ATOM 737 N N . LYS A 1 91 ? -18.842 1.295 -4.820 1.00 95.50 91 LYS A N 1
ATOM 738 C CA . LYS A 1 91 ? -19.261 -0.082 -5.085 1.00 95.50 91 LYS A CA 1
ATOM 739 C C . LYS A 1 91 ? -19.580 -0.757 -3.763 1.00 95.50 91 LYS A C 1
ATOM 741 O O . LYS A 1 91 ? -18.688 -1.010 -2.955 1.00 95.50 91 LYS A O 1
ATOM 746 N N . ASN A 1 92 ? -20.859 -1.041 -3.559 1.00 95.31 92 ASN A N 1
ATOM 747 C CA . ASN A 1 92 ? -21.324 -1.800 -2.412 1.00 95.31 92 ASN A CA 1
ATOM 748 C C . ASN A 1 92 ? -21.262 -3.298 -2.737 1.00 95.31 92 ASN A C 1
ATOM 750 O O . ASN A 1 92 ? -22.108 -3.810 -3.469 1.00 95.31 92 ASN A O 1
ATOM 754 N N . LYS A 1 93 ? -20.271 -3.989 -2.172 1.00 93.69 93 LYS A N 1
ATOM 755 C CA . LYS A 1 93 ? -20.056 -5.424 -2.372 1.00 93.69 93 LYS A CA 1
ATOM 756 C C . LYS A 1 93 ? -20.749 -6.298 -1.331 1.00 93.69 93 LYS A C 1
ATOM 758 O O . LYS A 1 93 ? -20.501 -7.494 -1.290 1.00 93.69 93 LYS A O 1
ATOM 763 N N . PHE A 1 94 ? -21.626 -5.746 -0.490 1.00 86.81 94 PHE A N 1
ATOM 764 C CA . PHE A 1 94 ? -22.367 -6.557 0.483 1.00 86.81 94 PHE A CA 1
ATOM 765 C C . PHE A 1 94 ? -23.357 -7.536 -0.152 1.00 86.81 94 PHE A C 1
ATOM 767 O O . PHE A 1 94 ? -23.735 -8.515 0.482 1.00 86.81 94 PHE A O 1
ATOM 774 N N . ASN A 1 95 ? -23.738 -7.294 -1.406 1.00 83.25 95 ASN A N 1
ATOM 775 C CA . ASN A 1 95 ? -24.648 -8.155 -2.157 1.00 83.25 95 ASN A CA 1
ATOM 776 C C . ASN A 1 95 ? -23.915 -9.120 -3.107 1.00 83.25 95 ASN A C 1
ATOM 778 O O . ASN A 1 95 ? -24.567 -9.859 -3.842 1.00 83.25 95 ASN A O 1
ATOM 782 N N . GLU A 1 96 ? -22.580 -9.092 -3.141 1.00 88.44 96 GLU A N 1
ATOM 783 C CA . GLU A 1 96 ? -21.780 -9.982 -3.985 1.00 88.44 96 GLU A CA 1
ATOM 784 C C . GLU A 1 96 ? -21.508 -11.291 -3.229 1.00 88.44 96 GLU A C 1
ATOM 786 O O . GLU A 1 96 ? -21.029 -11.272 -2.100 1.00 88.44 96 GLU A O 1
ATOM 791 N N . VAL A 1 97 ? -21.824 -12.436 -3.841 1.00 83.12 97 VAL A N 1
ATOM 792 C CA . VAL A 1 97 ? -21.679 -13.758 -3.196 1.00 83.12 97 VAL A CA 1
ATOM 793 C C . VAL A 1 97 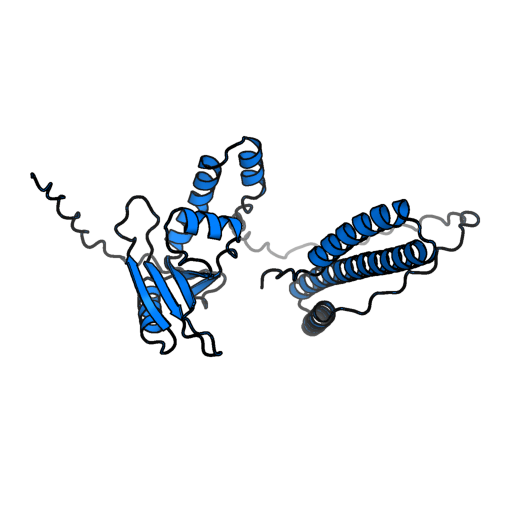? -20.239 -14.278 -3.284 1.00 83.12 97 VAL A C 1
ATOM 795 O O . VAL A 1 97 ? -19.779 -14.996 -2.401 1.00 83.12 97 VAL A O 1
ATOM 798 N N . ASP A 1 98 ? -19.503 -13.870 -4.320 1.00 82.81 98 ASP A N 1
ATOM 799 C CA . ASP A 1 98 ? -18.170 -14.401 -4.631 1.00 82.81 98 ASP A CA 1
ATOM 800 C C . ASP A 1 98 ? -17.025 -13.607 -3.984 1.00 82.81 98 ASP A C 1
ATOM 802 O O . ASP A 1 98 ? -15.849 -13.925 -4.181 1.00 82.81 98 ASP A O 1
ATOM 806 N N . GLN A 1 99 ? -17.337 -12.535 -3.249 1.00 83.81 99 GLN A N 1
ATOM 807 C CA . GLN A 1 99 ? -16.337 -11.673 -2.626 1.00 83.81 99 GLN A CA 1
ATOM 808 C C . GLN A 1 99 ? -16.706 -11.343 -1.179 1.00 83.81 99 GLN A C 1
ATOM 810 O O . GLN A 1 99 ? -17.883 -11.213 -0.855 1.00 83.81 99 GLN A O 1
ATOM 815 N N . PRO A 1 100 ? -15.708 -11.161 -0.295 1.00 88.00 100 PRO A N 1
ATOM 816 C CA . PRO A 1 100 ? -15.966 -10.696 1.059 1.00 88.00 100 PRO A CA 1
ATOM 817 C C . PRO A 1 100 ? -16.717 -9.350 1.055 1.00 88.00 100 PRO A C 1
ATOM 819 O O . PRO A 1 100 ? -16.272 -8.422 0.364 1.00 88.00 100 PRO A O 1
ATOM 822 N N . PRO A 1 101 ? -17.801 -9.211 1.841 1.00 92.88 101 PRO A N 1
ATOM 823 C CA . PRO A 1 101 ? -18.595 -7.987 1.872 1.00 92.88 101 PRO A CA 1
ATOM 824 C C . PRO A 1 101 ? -17.764 -6.762 2.270 1.00 92.88 101 PRO A C 1
ATOM 826 O O . PRO A 1 101 ? -17.049 -6.775 3.274 1.00 92.88 101 PRO A O 1
ATOM 829 N N . CYS A 1 102 ? -17.856 -5.690 1.485 1.00 95.69 102 CYS A N 1
ATOM 830 C CA . CYS A 1 102 ? -17.206 -4.412 1.776 1.00 95.69 102 CYS A CA 1
ATOM 831 C C . CYS A 1 102 ? -17.801 -3.258 0.970 1.00 95.69 102 CYS A C 1
ATOM 833 O O . CYS A 1 102 ? -18.545 -3.465 0.010 1.00 95.69 102 CYS A O 1
ATOM 835 N N . ILE A 1 103 ? -17.436 -2.031 1.342 1.00 97.19 103 ILE A N 1
ATOM 836 C CA . ILE A 1 103 ? -17.677 -0.843 0.519 1.00 97.19 103 ILE A CA 1
ATOM 837 C C . ILE A 1 103 ? -16.353 -0.432 -0.125 1.00 97.19 103 ILE A C 1
ATOM 839 O O . ILE A 1 103 ? -15.372 -0.179 0.568 1.00 97.19 103 ILE A O 1
ATOM 843 N N . HIS A 1 104 ? -16.314 -0.384 -1.453 1.00 96.44 104 HIS A N 1
ATOM 844 C CA . HIS A 1 104 ? -15.187 0.156 -2.213 1.00 96.44 104 HIS A CA 1
ATOM 845 C C . HIS A 1 104 ? -15.517 1.573 -2.669 1.00 96.44 104 HIS A C 1
ATOM 847 O O . HIS A 1 104 ? -16.536 1.788 -3.327 1.00 96.44 104 HIS A O 1
ATOM 853 N N . LEU A 1 105 ? -14.625 2.511 -2.385 1.00 97.88 105 LEU A N 1
ATOM 854 C CA . LEU A 1 105 ? -14.693 3.886 -2.855 1.00 97.88 105 LEU A CA 1
ATOM 855 C C . LEU A 1 105 ? -13.496 4.156 -3.762 1.00 97.88 105 LEU A C 1
ATOM 857 O O . LEU A 1 105 ? -12.380 3.764 -3.436 1.00 97.88 105 LEU A O 1
ATOM 861 N N . ASN A 1 106 ? -13.717 4.859 -4.867 1.00 97.12 106 ASN A N 1
ATOM 862 C CA . ASN A 1 106 ? -12.644 5.565 -5.562 1.00 97.12 106 ASN A CA 1
ATOM 863 C C . ASN A 1 106 ? -12.815 7.047 -5.259 1.00 97.12 106 ASN A C 1
ATOM 865 O O . ASN A 1 106 ? -13.868 7.614 -5.566 1.00 97.12 106 ASN A O 1
ATOM 869 N N . VAL A 1 107 ? -11.802 7.647 -4.647 1.00 96.31 107 VAL A N 1
ATOM 870 C CA . VAL A 1 107 ? -11.806 9.045 -4.220 1.00 96.31 107 VAL A CA 1
ATOM 871 C C . VAL A 1 107 ? -10.756 9.795 -5.025 1.00 96.31 107 VAL A C 1
ATOM 873 O O . VAL A 1 107 ? -9.586 9.421 -5.003 1.00 96.31 107 VAL A O 1
ATOM 876 N N . ALA A 1 108 ? -11.183 10.825 -5.748 1.00 94.50 108 ALA A N 1
ATOM 877 C CA . ALA A 1 108 ? -10.294 11.818 -6.323 1.00 94.50 108 ALA A CA 1
ATOM 878 C C . ALA A 1 108 ? -9.876 12.786 -5.212 1.00 94.50 108 ALA A C 1
ATOM 880 O O . ALA A 1 108 ? -10.719 13.360 -4.522 1.00 94.50 108 ALA A O 1
ATOM 881 N N . VAL A 1 109 ? -8.570 12.905 -5.016 1.00 92.25 109 VAL A N 1
ATOM 882 C CA . VAL A 1 109 ? -7.936 13.798 -4.054 1.00 92.25 109 VAL A CA 1
ATOM 883 C C . VAL A 1 109 ? -7.388 14.979 -4.836 1.00 92.25 109 VAL A C 1
ATOM 885 O O . VAL A 1 109 ? -6.579 14.793 -5.753 1.00 92.25 109 VAL A O 1
ATOM 888 N N . LYS A 1 110 ? -7.836 16.184 -4.478 1.00 87.19 110 LYS A N 1
ATOM 889 C CA . LYS A 1 110 ? -7.368 17.412 -5.123 1.00 87.19 110 LYS A CA 1
ATOM 890 C C . LYS A 1 110 ? -5.877 17.578 -4.886 1.00 87.19 110 LYS A C 1
ATOM 892 O O . LYS A 1 110 ? -5.419 17.629 -3.744 1.00 87.19 110 LYS A O 1
ATOM 897 N N . SER A 1 111 ? -5.118 17.691 -5.968 1.00 78.31 111 SER A N 1
ATOM 898 C CA . SER A 1 111 ? -3.689 17.936 -5.860 1.00 78.31 111 SER A CA 1
ATOM 899 C C . SER A 1 111 ? -3.438 19.417 -5.578 1.00 78.31 111 SER A C 1
ATOM 901 O O . SER A 1 111 ? -3.457 20.254 -6.475 1.00 78.31 111 SER A O 1
ATOM 903 N N . GLY A 1 112 ? -3.216 19.765 -4.310 1.00 66.00 112 GLY A N 1
ATOM 904 C CA . GLY A 1 112 ? -2.949 21.147 -3.888 1.00 66.00 112 GLY A CA 1
ATOM 905 C C . GLY A 1 112 ? -1.611 21.729 -4.375 1.00 66.00 112 GLY A C 1
ATOM 906 O O . GLY A 1 112 ? -1.303 22.872 -4.049 1.00 66.00 112 GLY A O 1
ATOM 907 N N . GLN A 1 113 ? -0.801 20.971 -5.126 1.00 59.12 113 GLN A N 1
ATOM 908 C CA . GLN A 1 113 ? 0.575 21.326 -5.501 1.00 59.12 113 GLN A CA 1
ATOM 909 C C . GLN A 1 113 ? 0.824 21.292 -7.019 1.00 59.12 113 GLN A C 1
ATOM 911 O O . GLN A 1 113 ? 1.751 20.640 -7.485 1.00 59.12 113 GLN A O 1
ATOM 916 N N . GLY A 1 114 ? 0.009 22.003 -7.803 1.00 55.91 114 GLY A N 1
ATOM 917 C CA . GLY A 1 114 ? 0.346 22.318 -9.201 1.00 55.91 114 GLY A CA 1
ATOM 918 C C . GLY A 1 114 ? 0.384 21.129 -10.166 1.00 55.91 114 GLY A C 1
ATOM 919 O O . GLY A 1 114 ? 0.992 21.233 -11.226 1.00 55.91 114 GLY A O 1
ATOM 920 N N . TYR A 1 115 ? -0.252 20.009 -9.819 1.00 62.81 115 TYR A N 1
ATOM 921 C CA . TYR A 1 115 ? -0.485 18.928 -10.772 1.00 62.81 115 TYR A CA 1
ATOM 922 C C . TYR A 1 115 ? -1.775 19.208 -11.542 1.00 62.81 115 TYR A C 1
ATOM 924 O O . TYR A 1 115 ? -2.791 19.560 -10.947 1.00 62.81 115 TYR A O 1
ATOM 932 N N . ASP A 1 116 ? -1.749 18.984 -12.856 1.00 70.44 116 ASP A N 1
ATOM 933 C CA . ASP A 1 116 ? -2.895 19.232 -13.745 1.00 70.44 116 ASP A CA 1
ATOM 934 C C . ASP A 1 116 ? -4.052 18.229 -13.572 1.00 70.44 116 ASP A C 1
ATOM 936 O O . ASP A 1 116 ? -5.071 18.327 -14.256 1.00 70.44 116 ASP A O 1
ATOM 940 N N . HIS A 1 117 ? -3.897 17.224 -12.707 1.00 74.06 117 HIS A N 1
ATOM 941 C CA . HIS A 1 117 ? -4.860 16.140 -12.552 1.00 74.06 117 HIS A CA 1
ATOM 942 C C . HIS A 1 117 ? -5.056 15.728 -11.093 1.00 74.06 117 HIS A C 1
ATOM 944 O O . HIS A 1 117 ? -4.112 15.670 -10.302 1.00 74.06 117 HIS A O 1
ATOM 950 N N . ASP A 1 118 ? -6.304 15.391 -10.765 1.00 82.19 118 ASP A N 1
ATOM 951 C CA . ASP A 1 118 ? -6.666 14.819 -9.474 1.00 82.19 118 ASP A CA 1
ATOM 952 C C . ASP A 1 118 ? -6.113 13.397 -9.337 1.00 82.19 118 ASP A C 1
ATOM 954 O O . ASP A 1 118 ? -6.154 12.582 -10.267 1.00 82.19 118 ASP A O 1
ATOM 958 N N . TRP A 1 119 ? -5.622 13.080 -8.141 1.00 87.62 119 TRP A N 1
ATOM 959 C CA . TRP A 1 119 ? -5.091 11.760 -7.828 1.00 87.62 119 TRP A CA 1
ATOM 960 C C . TRP A 1 119 ? -6.213 10.833 -7.354 1.00 87.62 119 TRP A C 1
ATOM 962 O O . TRP A 1 119 ? -6.908 11.153 -6.393 1.00 87.62 119 TRP A O 1
ATOM 972 N N . ILE A 1 120 ? -6.382 9.655 -7.964 1.00 92.12 120 ILE A N 1
ATOM 973 C CA . ILE A 1 120 ? -7.397 8.686 -7.519 1.00 92.12 120 ILE A CA 1
ATOM 974 C C . ILE A 1 120 ? -6.795 7.690 -6.521 1.00 92.12 120 ILE A C 1
ATOM 976 O O . ILE A 1 120 ? -5.807 7.011 -6.804 1.00 92.12 120 ILE A O 1
ATOM 980 N N . CYS A 1 121 ? -7.438 7.570 -5.361 1.00 93.62 121 CYS A N 1
ATOM 981 C CA . CYS A 1 121 ? -7.142 6.579 -4.333 1.00 93.62 121 CYS A CA 1
ATOM 982 C C . CYS A 1 121 ? -8.320 5.607 -4.165 1.00 93.62 121 CYS A C 1
ATOM 984 O O . CYS A 1 121 ? -9.482 6.025 -4.140 1.00 93.62 121 CYS A O 1
ATOM 986 N N . GLU A 1 122 ? -8.029 4.313 -4.016 1.00 96.19 122 GLU A N 1
ATOM 987 C CA . GLU A 1 122 ? -9.028 3.309 -3.641 1.00 96.19 122 GLU A CA 1
ATOM 988 C C . GLU A 1 122 ? -9.120 3.210 -2.107 1.00 96.19 122 GLU A C 1
ATOM 990 O O . GLU A 1 122 ? -8.140 2.902 -1.429 1.00 96.19 122 GLU A O 1
ATOM 995 N N . ILE A 1 123 ? -10.310 3.405 -1.542 1.00 97.25 123 ILE A N 1
ATOM 996 C CA . ILE A 1 123 ? -10.595 3.162 -0.122 1.00 97.25 123 ILE A CA 1
ATOM 997 C C . ILE A 1 123 ? -11.475 1.919 -0.024 1.00 97.25 123 ILE A C 1
ATOM 999 O O . ILE A 1 123 ? -12.559 1.871 -0.604 1.00 97.25 123 ILE A O 1
ATOM 1003 N N . GLN A 1 124 ? -11.034 0.905 0.718 1.00 97.38 124 GLN A N 1
ATOM 1004 C CA . GLN A 1 124 ? -11.846 -0.276 1.005 1.00 97.38 124 GLN A CA 1
ATOM 1005 C C . GLN A 1 124 ? -12.268 -0.282 2.474 1.00 97.38 124 GLN A C 1
ATOM 1007 O O . GLN A 1 124 ? -11.422 -0.354 3.358 1.00 97.38 124 GLN A O 1
ATOM 1012 N N . MET A 1 125 ? -13.570 -0.246 2.737 1.00 98.00 125 MET A N 1
ATOM 1013 C CA . MET A 1 125 ? -14.139 -0.224 4.083 1.00 98.00 125 MET A CA 1
ATOM 1014 C C . MET A 1 125 ? -14.690 -1.608 4.435 1.00 98.00 125 MET A C 1
ATOM 1016 O O . MET A 1 125 ? -15.608 -2.100 3.770 1.00 98.00 125 MET A O 1
ATOM 1020 N N . TYR A 1 126 ? -14.135 -2.235 5.471 1.00 96.50 126 TYR A N 1
ATOM 1021 C CA . TYR A 1 126 ? -14.533 -3.560 5.952 1.00 96.50 126 TYR A CA 1
ATOM 1022 C C . TYR A 1 126 ? -14.954 -3.515 7.414 1.00 96.50 126 TYR A C 1
ATOM 1024 O O . TYR A 1 126 ? -14.350 -2.806 8.214 1.00 96.50 126 TYR A O 1
ATOM 1032 N N . LEU A 1 127 ? -15.897 -4.378 7.794 1.00 94.81 127 LEU A N 1
ATOM 1033 C CA . LEU A 1 127 ? -16.014 -4.770 9.197 1.00 94.81 127 LEU A CA 1
ATOM 1034 C C . LEU A 1 127 ? -14.847 -5.699 9.561 1.00 94.81 127 LEU A C 1
ATOM 1036 O O . LEU A 1 127 ? -14.509 -6.598 8.783 1.00 94.81 127 LEU A O 1
ATOM 1040 N N . ARG A 1 128 ? -14.266 -5.525 10.751 1.00 90.50 128 ARG A N 1
ATOM 1041 C CA . ARG A 1 128 ? -13.122 -6.298 11.266 1.00 90.50 128 ARG A CA 1
ATOM 1042 C C . ARG A 1 128 ? -13.300 -7.800 11.096 1.00 90.50 128 ARG A C 1
ATOM 1044 O O . ARG A 1 128 ? -12.443 -8.466 10.516 1.00 90.50 128 ARG A O 1
ATOM 1051 N N . SER A 1 129 ? -14.434 -8.336 11.540 1.00 90.25 129 SER A N 1
ATOM 1052 C CA . SER A 1 129 ? -14.734 -9.770 11.448 1.00 90.25 129 SER A CA 1
ATOM 1053 C C . SER A 1 129 ? -14.691 -10.284 10.006 1.00 90.25 129 SER A C 1
ATOM 1055 O O . SER A 1 129 ? -14.154 -11.359 9.748 1.00 90.25 129 SER A O 1
ATOM 1057 N N . ILE A 1 130 ? -15.175 -9.491 9.047 1.00 92.56 130 ILE A N 1
ATOM 1058 C CA . ILE A 1 130 ? -15.146 -9.847 7.623 1.00 92.56 130 ILE A CA 1
ATOM 1059 C C . ILE A 1 130 ? -13.715 -9.789 7.086 1.00 92.56 130 ILE A C 1
ATOM 1061 O O . ILE A 1 130 ? -13.295 -10.684 6.352 1.00 92.56 130 ILE A O 1
ATOM 1065 N N . LEU A 1 131 ? -12.944 -8.766 7.466 1.00 91.19 131 LEU A N 1
ATOM 1066 C CA . LEU A 1 131 ? -11.553 -8.638 7.038 1.00 91.19 131 LEU A CA 1
ATOM 1067 C C . LEU A 1 131 ? -10.682 -9.786 7.568 1.00 91.19 131 LEU A C 1
ATOM 1069 O O . LEU A 1 131 ? -9.818 -10.277 6.839 1.00 91.19 131 LEU A O 1
ATOM 1073 N N . ARG A 1 132 ? -10.935 -10.265 8.792 1.00 89.75 132 ARG A N 1
ATOM 1074 C CA . ARG A 1 132 ? -10.278 -11.461 9.344 1.00 89.75 132 ARG A CA 1
ATOM 1075 C C . ARG A 1 132 ? -10.585 -12.700 8.509 1.00 89.75 132 ARG A C 1
ATOM 1077 O O . ARG A 1 132 ? -9.652 -13.330 8.022 1.00 89.75 132 ARG A O 1
ATOM 1084 N N . ILE A 1 133 ? -11.866 -12.975 8.242 1.00 88.44 133 ILE A N 1
ATOM 1085 C CA . ILE A 1 133 ? -12.285 -14.098 7.382 1.00 88.44 133 ILE A CA 1
ATOM 1086 C C . ILE A 1 133 ? -11.621 -14.001 6.004 1.00 88.44 133 ILE A C 1
ATOM 1088 O O . ILE A 1 133 ? -11.078 -14.988 5.507 1.00 88.44 133 ILE A O 1
ATOM 1092 N N . LYS A 1 134 ? -11.615 -12.807 5.397 1.00 89.50 134 LYS A N 1
ATOM 1093 C CA . LYS A 1 134 ? -10.940 -12.545 4.119 1.00 89.50 134 LYS A CA 1
ATOM 1094 C C . LYS A 1 134 ? -9.449 -12.861 4.194 1.00 89.50 134 LYS A C 1
ATOM 1096 O O . LYS A 1 134 ? -8.928 -13.470 3.268 1.00 89.50 134 LYS A O 1
ATOM 1101 N N . THR A 1 135 ? -8.769 -12.442 5.256 1.00 86.88 135 THR A N 1
ATOM 1102 C CA . THR A 1 135 ? -7.322 -12.641 5.422 1.00 86.88 135 THR A CA 1
ATOM 1103 C C . THR A 1 135 ? -6.990 -14.126 5.536 1.00 86.88 135 THR A C 1
ATOM 1105 O O . THR A 1 135 ? -6.134 -14.607 4.798 1.00 86.88 135 THR A O 1
ATOM 1108 N N . THR A 1 136 ? -7.734 -14.873 6.355 1.00 84.38 136 THR A N 1
ATOM 1109 C CA . THR A 1 136 ? -7.600 -16.335 6.454 1.00 84.38 136 THR A CA 1
ATOM 1110 C C . THR A 1 136 ? -7.905 -17.011 5.114 1.00 84.38 136 THR A C 1
ATOM 1112 O O . THR A 1 136 ? -7.166 -17.883 4.663 1.00 84.38 136 THR A O 1
ATOM 1115 N N . SER A 1 137 ? -8.946 -16.553 4.411 1.00 85.06 137 SER A N 1
ATOM 1116 C CA . SER A 1 137 ? -9.324 -17.079 3.091 1.00 85.06 137 SER A CA 1
ATOM 1117 C C . SER A 1 137 ? -8.282 -16.774 2.005 1.00 85.06 137 SER A C 1
ATOM 1119 O O . SER A 1 137 ? -8.151 -17.520 1.035 1.00 85.06 137 SER A O 1
ATOM 1121 N N . HIS A 1 138 ? -7.512 -15.692 2.155 1.00 82.62 138 HIS A N 1
ATOM 1122 C CA . HIS A 1 138 ? -6.504 -15.278 1.180 1.00 82.62 138 HIS A CA 1
ATOM 1123 C C . HIS A 1 138 ? -5.324 -16.257 1.101 1.00 82.62 138 HIS A C 1
ATOM 1125 O O . HIS A 1 138 ? -4.661 -16.326 0.067 1.00 82.62 138 HIS A O 1
ATOM 1131 N N . VAL A 1 139 ? -5.085 -17.050 2.150 1.00 82.62 139 VAL A N 1
ATOM 1132 C CA . VAL A 1 139 ? -4.108 -18.149 2.113 1.00 82.62 139 VAL A CA 1
ATOM 1133 C C . VAL A 1 139 ? -4.519 -19.170 1.052 1.00 82.62 139 VAL A C 1
ATOM 1135 O O . VAL A 1 139 ? -3.737 -19.468 0.153 1.00 82.62 139 VAL A O 1
ATOM 1138 N N . PHE A 1 140 ? -5.780 -19.611 1.066 1.00 83.69 140 PHE A N 1
ATOM 1139 C CA . PHE A 1 140 ? -6.313 -20.531 0.055 1.00 83.69 140 PHE A CA 1
ATOM 1140 C C . PHE A 1 140 ? -6.287 -19.927 -1.348 1.00 83.69 140 PHE A C 1
ATOM 1142 O O . PHE A 1 140 ? -5.956 -20.612 -2.312 1.00 83.69 140 PHE A O 1
ATOM 1149 N N . TYR A 1 141 ? -6.587 -18.632 -1.465 1.00 79.62 141 TYR A N 1
ATOM 1150 C CA . TYR A 1 141 ? -6.491 -17.917 -2.736 1.00 79.62 141 TYR A CA 1
ATOM 1151 C C . TYR A 1 141 ? -5.063 -17.907 -3.296 1.00 79.62 141 TYR A C 1
ATOM 1153 O O . TYR A 1 141 ? -4.871 -18.113 -4.493 1.00 79.62 141 TYR A O 1
ATOM 1161 N N . ASN A 1 142 ? -4.062 -17.685 -2.441 1.00 83.06 142 ASN A N 1
ATOM 1162 C CA . ASN A 1 142 ? -2.661 -17.707 -2.847 1.00 83.06 142 ASN A CA 1
ATOM 1163 C C . ASN A 1 142 ? -2.235 -19.112 -3.287 1.00 83.06 142 ASN A C 1
ATOM 1165 O O . ASN A 1 142 ? -1.609 -19.244 -4.333 1.00 83.06 142 ASN A O 1
ATOM 1169 N N . VAL A 1 143 ? -2.644 -20.151 -2.553 1.00 85.38 143 VAL A N 1
ATOM 1170 C CA . VAL A 1 143 ? -2.384 -21.552 -2.925 1.00 85.38 143 VAL A CA 1
ATOM 1171 C C . VAL A 1 143 ? -3.025 -21.893 -4.272 1.00 85.38 143 VAL A C 1
ATOM 1173 O O . VAL A 1 143 ? -2.361 -22.450 -5.137 1.00 85.38 143 VAL A O 1
ATOM 1176 N N . ALA A 1 144 ? -4.281 -21.501 -4.498 1.00 85.44 144 ALA A N 1
ATOM 1177 C CA . ALA A 1 144 ? -4.981 -21.753 -5.760 1.00 85.44 144 ALA A CA 1
ATOM 1178 C C . ALA A 1 144 ? -4.363 -21.025 -6.971 1.00 85.44 144 ALA A C 1
ATOM 1180 O O . ALA A 1 144 ? -4.647 -21.384 -8.112 1.00 85.44 144 ALA A O 1
ATOM 1181 N N . ARG A 1 145 ? -3.551 -19.984 -6.741 1.00 81.56 145 ARG A N 1
ATOM 1182 C CA . ARG A 1 145 ? -2.867 -19.204 -7.785 1.00 81.56 145 ARG A CA 1
ATOM 1183 C C . ARG A 1 145 ? -1.399 -19.556 -7.970 1.00 81.56 145 ARG A C 1
ATOM 1185 O O . ARG A 1 145 ? -0.796 -19.040 -8.911 1.00 81.56 145 ARG A O 1
ATOM 1192 N N . ALA A 1 146 ? -0.835 -20.357 -7.076 1.00 87.44 146 ALA A N 1
ATOM 1193 C CA . ALA A 1 146 ? 0.536 -20.805 -7.195 1.00 87.44 146 ALA A CA 1
ATOM 1194 C C . ALA A 1 146 ? 0.669 -21.685 -8.445 1.00 87.44 146 ALA A C 1
ATOM 1196 O O . ALA A 1 146 ? -0.111 -22.616 -8.648 1.00 87.44 146 ALA A O 1
ATOM 1197 N N . ASN A 1 147 ? 1.650 -21.380 -9.291 1.00 88.69 147 ASN A N 1
ATOM 1198 C CA . ASN A 1 147 ? 1.911 -22.139 -10.517 1.00 88.69 147 ASN A CA 1
ATOM 1199 C C . ASN A 1 147 ? 2.929 -23.265 -10.291 1.00 88.69 147 ASN A C 1
ATOM 1201 O O . ASN A 1 147 ? 3.220 -24.028 -11.211 1.00 88.69 147 ASN A O 1
ATOM 1205 N N . SER A 1 148 ? 3.497 -23.363 -9.086 1.00 88.12 148 SER A N 1
ATOM 1206 C CA . SER A 1 148 ? 4.479 -24.384 -8.736 1.00 88.12 148 SER A CA 1
ATOM 1207 C C . SER A 1 148 ? 4.343 -24.850 -7.288 1.00 88.12 148 SER A C 1
ATOM 1209 O O . SER A 1 148 ? 3.886 -24.118 -6.412 1.00 88.12 148 SER A O 1
ATOM 1211 N N . GLU A 1 149 ? 4.797 -26.074 -7.022 1.00 85.81 149 GLU A N 1
ATOM 1212 C CA . GLU A 1 149 ? 4.849 -26.633 -5.666 1.00 85.81 149 GLU A CA 1
ATOM 1213 C C . GLU A 1 149 ? 5.777 -25.824 -4.740 1.00 85.81 149 GLU A C 1
ATOM 1215 O O . GLU A 1 149 ? 5.507 -25.700 -3.546 1.00 85.81 149 GLU A O 1
ATOM 1220 N N . PHE A 1 150 ? 6.845 -25.232 -5.289 1.00 83.12 150 PHE A N 1
ATOM 1221 C CA . PHE A 1 150 ? 7.760 -24.367 -4.541 1.00 83.12 150 PHE A CA 1
ATOM 1222 C C . PHE A 1 150 ? 7.059 -23.107 -4.028 1.00 83.12 150 PHE A C 1
ATOM 1224 O O . PHE A 1 150 ? 7.188 -22.790 -2.851 1.00 83.12 150 PHE A O 1
ATOM 1231 N N . GLU A 1 151 ? 6.253 -22.444 -4.865 1.00 82.75 151 GLU A N 1
ATOM 1232 C CA . GLU A 1 151 ? 5.452 -21.285 -4.444 1.00 82.75 151 GLU A CA 1
ATOM 1233 C C . GLU A 1 151 ? 4.470 -21.647 -3.317 1.00 82.75 151 GLU A C 1
ATOM 1235 O O . GLU A 1 151 ? 4.280 -20.863 -2.391 1.00 82.75 151 GLU A O 1
ATOM 1240 N N . ILE A 1 152 ? 3.881 -22.849 -3.346 1.00 82.62 152 ILE A N 1
ATOM 1241 C CA . ILE A 1 152 ? 2.978 -23.323 -2.283 1.00 82.62 152 ILE A CA 1
ATOM 1242 C C . ILE A 1 152 ? 3.730 -23.522 -0.960 1.00 82.62 152 ILE A C 1
ATOM 1244 O O . ILE A 1 152 ? 3.231 -23.122 0.093 1.00 82.62 152 ILE A O 1
ATOM 1248 N N . LYS A 1 153 ? 4.926 -24.127 -0.995 1.00 80.69 153 LYS A N 1
ATOM 1249 C CA . LYS A 1 153 ? 5.756 -24.328 0.208 1.00 80.69 153 LYS A CA 1
ATOM 1250 C C . LYS A 1 153 ? 6.164 -22.993 0.832 1.00 80.69 153 LYS A C 1
ATOM 1252 O O . LYS A 1 153 ? 5.973 -22.801 2.030 1.00 80.69 153 LYS A O 1
ATOM 1257 N N . ASP A 1 154 ? 6.597 -22.051 0.002 1.00 80.75 154 ASP A N 1
ATOM 1258 C CA . ASP A 1 154 ? 7.032 -20.716 0.422 1.00 80.75 154 ASP A CA 1
ATOM 1259 C C . ASP A 1 154 ? 5.886 -19.903 1.070 1.00 80.75 154 ASP A C 1
ATOM 1261 O O . ASP A 1 154 ? 6.090 -19.149 2.024 1.00 80.75 154 ASP A O 1
ATOM 1265 N N . LEU A 1 155 ? 4.644 -20.095 0.602 1.00 79.75 155 LEU A N 1
ATOM 1266 C CA . LEU A 1 155 ? 3.445 -19.491 1.198 1.00 79.75 155 LEU A CA 1
ATOM 1267 C C . LEU A 1 155 ? 3.124 -20.036 2.597 1.00 79.75 155 LEU A C 1
ATOM 1269 O O . LEU A 1 155 ? 2.676 -19.268 3.448 1.00 79.75 155 LEU A O 1
ATOM 1273 N N . ASN A 1 156 ? 3.348 -21.330 2.842 1.00 72.81 156 ASN A N 1
ATOM 1274 C CA . ASN A 1 156 ? 3.119 -21.943 4.154 1.00 72.81 156 ASN A CA 1
ATOM 1275 C C . ASN A 1 156 ? 4.167 -21.509 5.184 1.00 72.81 156 ASN A C 1
ATOM 1277 O O . ASN A 1 156 ? 3.836 -21.353 6.355 1.00 72.81 156 ASN A O 1
ATOM 1281 N N . GLU A 1 157 ? 5.408 -21.279 4.752 1.00 76.06 157 GLU A N 1
ATOM 1282 C CA . GLU A 1 157 ? 6.483 -20.785 5.622 1.00 76.06 157 GLU A CA 1
ATOM 1283 C C . GLU A 1 157 ? 6.312 -19.301 5.979 1.00 76.06 157 GLU A C 1
ATOM 1285 O O . GLU A 1 157 ? 6.680 -18.876 7.074 1.00 76.06 157 GLU A O 1
ATOM 1290 N N . LYS A 1 158 ? 5.717 -18.510 5.075 1.00 66.69 158 LYS A N 1
ATOM 1291 C CA . LYS A 1 158 ? 5.453 -17.072 5.264 1.00 66.69 158 LYS A CA 1
ATOM 1292 C C . LYS A 1 158 ? 4.096 -16.757 5.883 1.00 66.69 158 LYS A C 1
ATOM 1294 O O . LYS A 1 158 ? 3.847 -15.592 6.205 1.00 66.69 158 LYS A O 1
ATOM 1299 N N . ALA A 1 159 ? 3.203 -17.738 6.016 1.00 61.03 159 ALA A N 1
ATOM 1300 C CA . ALA A 1 159 ? 1.946 -17.528 6.713 1.00 61.03 159 ALA A CA 1
ATOM 1301 C C . ALA A 1 159 ? 2.284 -17.042 8.132 1.00 61.03 159 ALA A C 1
ATOM 1303 O O . ALA A 1 159 ? 3.060 -17.714 8.817 1.00 61.03 159 ALA A O 1
ATOM 1304 N N . PRO A 1 160 ? 1.787 -15.865 8.563 1.00 54.19 160 PRO A N 1
ATOM 1305 C CA . PRO A 1 160 ? 2.075 -15.369 9.898 1.00 54.19 160 PRO A CA 1
ATOM 1306 C C . PRO A 1 160 ? 1.677 -16.477 10.858 1.00 54.19 160 PRO A C 1
ATOM 1308 O O . PRO A 1 160 ? 0.527 -16.917 10.807 1.00 54.19 160 PRO A O 1
ATOM 1311 N N . SER A 1 161 ? 2.639 -16.971 11.646 1.00 51.25 161 SER A N 1
ATOM 1312 C CA . SER A 1 161 ? 2.361 -17.943 12.691 1.00 51.25 161 SER A CA 1
ATOM 1313 C C . SER A 1 161 ? 1.241 -17.337 13.509 1.00 51.25 161 SER A C 1
ATOM 1315 O O . SER A 1 161 ? 1.405 -16.298 14.151 1.00 51.25 161 SER A O 1
ATOM 1317 N N . GLU A 1 162 ? 0.049 -17.896 13.322 1.00 49.28 162 GLU A N 1
ATOM 1318 C CA . GLU A 1 162 ? -1.167 -17.397 13.921 1.00 49.28 162 GLU A CA 1
ATOM 1319 C C . GLU A 1 162 ? -0.839 -17.283 15.402 1.00 49.28 162 GLU A C 1
ATOM 1321 O O . GLU A 1 162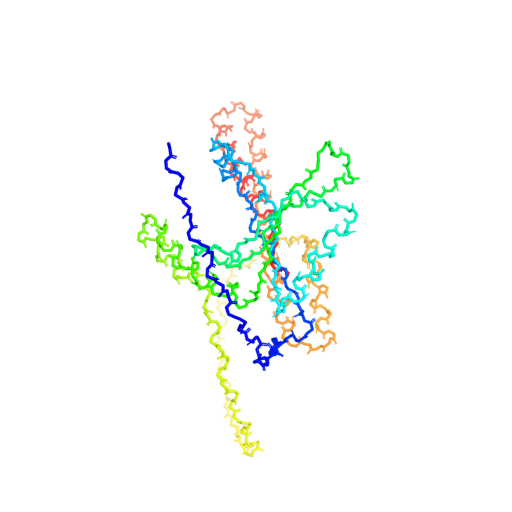 ? -0.411 -18.270 16.009 1.00 49.28 162 GLU A O 1
ATOM 1326 N N . GLN A 1 163 ? -0.870 -16.058 15.940 1.00 43.06 163 GLN A N 1
ATOM 1327 C CA . GLN A 1 163 ? -0.677 -15.838 17.362 1.00 43.06 163 GLN A CA 1
ATOM 1328 C C . GLN A 1 163 ? -1.742 -16.696 18.025 1.00 43.06 163 GLN A C 1
ATOM 1330 O O . GLN A 1 163 ? -2.911 -16.308 18.068 1.00 43.06 163 GLN A O 1
ATOM 1335 N N . GLN A 1 164 ? -1.356 -17.896 18.472 1.00 40.00 164 GLN A N 1
ATOM 1336 C CA . GLN A 1 164 ? -2.195 -18.685 19.344 1.00 40.00 164 GLN A CA 1
ATOM 1337 C C . GLN A 1 164 ? -2.602 -17.707 20.439 1.00 40.00 164 GLN A C 1
ATOM 1339 O O . GLN A 1 164 ? -1.707 -17.062 21.006 1.00 40.00 164 GLN A O 1
ATOM 1344 N N . PRO A 1 165 ? -3.913 -17.516 20.682 1.00 46.84 165 PRO A N 1
ATOM 1345 C CA . PRO A 1 165 ? -4.338 -16.675 21.782 1.00 46.84 165 PRO A CA 1
ATOM 1346 C C . PRO A 1 165 ? -3.524 -17.125 22.995 1.00 46.84 165 PRO A C 1
ATOM 1348 O O . PRO A 1 165 ? -3.391 -18.343 23.189 1.00 46.84 165 PRO A O 1
ATOM 1351 N N . PRO A 1 166 ? -2.882 -16.188 23.720 1.00 43.84 166 PRO A N 1
ATOM 1352 C CA . PRO A 1 166 ? -1.983 -16.549 24.800 1.00 43.84 166 PRO A CA 1
ATOM 1353 C C . PRO A 1 166 ? -2.703 -17.577 25.672 1.00 43.84 166 PRO A C 1
ATOM 1355 O O . PRO A 1 166 ? -3.898 -17.387 25.942 1.00 43.84 166 PRO A O 1
ATOM 1358 N N . PRO A 1 167 ? -2.040 -18.691 26.043 1.00 50.28 167 PRO A N 1
ATOM 1359 C CA . PRO A 1 167 ? -2.671 -19.704 26.872 1.00 50.28 167 PRO A CA 1
ATOM 1360 C C . PRO A 1 167 ? -3.338 -18.990 28.051 1.00 50.28 167 PRO A C 1
ATOM 1362 O O . PRO A 1 167 ? -2.726 -18.059 28.592 1.00 50.28 167 PRO A O 1
ATOM 1365 N N . PRO A 1 168 ? -4.595 -19.343 28.393 1.00 56.91 168 PRO A N 1
ATOM 1366 C CA . PRO A 1 168 ? -5.359 -18.630 29.408 1.00 56.91 168 PRO A CA 1
ATOM 1367 C C . PRO A 1 168 ? -4.465 -18.439 30.624 1.00 56.91 168 PRO A C 1
ATOM 1369 O O . PRO A 1 168 ? -3.878 -19.415 31.100 1.00 56.91 168 PRO A O 1
ATOM 1372 N N . ALA A 1 169 ? -4.287 -17.176 31.030 1.00 59.69 169 ALA A N 1
ATOM 1373 C CA . ALA A 1 169 ? -3.321 -16.796 32.049 1.00 59.69 169 ALA A CA 1
ATOM 1374 C C . ALA A 1 169 ? -3.442 -17.766 33.224 1.00 59.69 169 ALA A C 1
ATOM 1376 O O . ALA A 1 169 ? -4.515 -17.885 33.824 1.00 59.69 169 ALA A O 1
ATOM 1377 N N . ALA A 1 170 ? -2.362 -18.508 33.493 1.00 56.75 170 ALA A N 1
ATOM 1378 C CA . ALA A 1 170 ? -2.335 -19.434 34.609 1.00 56.75 170 ALA A CA 1
ATOM 1379 C C . ALA A 1 170 ? -2.777 -18.662 35.864 1.00 56.75 170 ALA A C 1
ATOM 1381 O O . ALA A 1 170 ? -2.317 -17.529 36.060 1.00 56.75 170 ALA A O 1
ATOM 1382 N N . PRO A 1 171 ? -3.686 -19.220 36.684 1.00 55.75 171 PRO A N 1
ATOM 1383 C CA . PRO A 1 171 ? -4.115 -18.553 37.903 1.00 55.75 171 PRO A CA 1
ATOM 1384 C C . PRO A 1 171 ? -2.871 -18.178 38.717 1.00 55.75 171 PRO A C 1
ATOM 1386 O O . PRO A 1 171 ? -1.914 -18.959 38.739 1.00 55.75 171 PRO A O 1
ATOM 1389 N N . PRO A 1 172 ? -2.841 -16.986 39.340 1.00 53.59 172 PRO A N 1
ATOM 1390 C CA . PRO A 1 172 ? -1.652 -16.484 40.010 1.00 53.59 172 PRO A CA 1
ATOM 1391 C C . PRO A 1 172 ? -1.157 -17.525 41.011 1.00 53.59 172 PRO A C 1
ATOM 1393 O O . PRO A 1 172 ? -1.844 -17.858 41.979 1.00 53.59 172 PRO A O 1
ATOM 1396 N N . ALA A 1 173 ? 0.031 -18.067 40.742 1.00 44.59 173 ALA A N 1
ATOM 1397 C CA . ALA A 1 173 ? 0.696 -18.973 41.654 1.00 44.59 173 ALA A CA 1
ATOM 1398 C C . ALA A 1 173 ? 0.928 -18.220 42.966 1.00 44.59 173 ALA A C 1
ATOM 1400 O O . ALA A 1 173 ? 1.575 -17.172 42.995 1.00 44.59 173 ALA A O 1
ATOM 1401 N N . SER A 1 174 ? 0.353 -18.756 44.040 1.00 44.25 174 SER A N 1
ATOM 1402 C CA . SER A 1 174 ? 0.582 -18.317 45.410 1.00 44.25 174 SER A CA 1
ATOM 1403 C C . SER A 1 174 ? 2.086 -18.177 45.658 1.00 44.25 174 SER A C 1
ATOM 1405 O O . SER A 1 174 ? 2.833 -19.153 45.622 1.00 44.25 174 SER A O 1
ATOM 1407 N N . THR A 1 175 ? 2.535 -16.945 45.888 1.00 43.09 175 THR A N 1
ATOM 1408 C CA . THR A 1 175 ? 3.891 -16.601 46.319 1.00 43.09 175 THR A CA 1
ATOM 1409 C C . THR A 1 175 ? 4.088 -17.018 47.774 1.00 43.09 175 THR A C 1
ATOM 1411 O O . THR A 1 175 ? 4.145 -16.198 48.687 1.00 43.09 175 THR A O 1
ATOM 1414 N N . ALA A 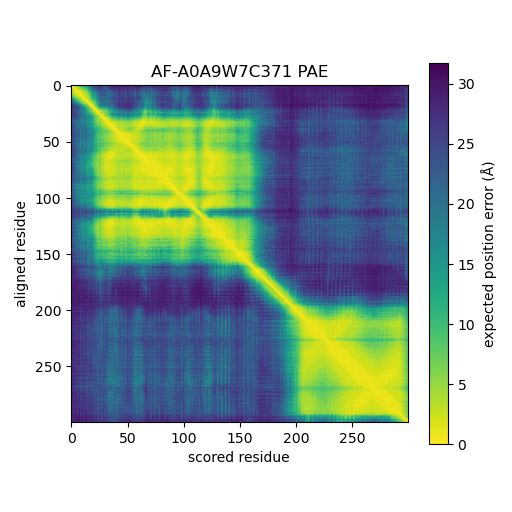1 176 ? 4.213 -18.322 47.996 1.00 43.94 176 ALA A N 1
ATOM 1415 C CA . ALA A 1 176 ? 4.713 -18.883 49.236 1.00 43.94 176 ALA A CA 1
ATOM 1416 C C . ALA A 1 176 ? 5.792 -19.922 48.911 1.00 43.94 176 ALA A C 1
ATOM 1418 O O . ALA A 1 176 ? 5.532 -20.909 48.235 1.00 43.94 176 ALA A O 1
ATOM 1419 N N . ALA A 1 177 ? 6.986 -19.676 49.455 1.00 43.38 177 ALA A N 1
ATOM 1420 C CA . ALA A 1 177 ? 8.203 -20.487 49.394 1.00 43.38 177 ALA A CA 1
ATOM 1421 C C . ALA A 1 177 ? 9.027 -20.387 48.096 1.00 43.38 177 ALA A C 1
ATOM 1423 O O . ALA A 1 177 ? 8.679 -20.937 47.062 1.00 43.38 177 ALA A O 1
ATOM 1424 N N . LEU A 1 178 ? 10.213 -19.770 48.182 1.00 41.44 178 LEU A N 1
ATOM 1425 C CA . LEU A 1 178 ? 11.443 -20.542 48.411 1.00 41.44 178 LEU A CA 1
ATOM 1426 C C . LEU A 1 178 ? 12.658 -19.601 48.492 1.00 41.44 178 LEU A C 1
ATOM 1428 O O . LEU A 1 178 ? 13.414 -19.405 47.544 1.00 41.44 178 LEU A O 1
ATOM 1432 N N . ALA A 1 179 ? 12.870 -19.039 49.680 1.00 46.38 179 ALA A N 1
ATOM 1433 C CA . ALA A 1 179 ? 14.203 -18.654 50.109 1.00 46.38 179 ALA A CA 1
ATOM 1434 C C . ALA A 1 179 ? 14.935 -19.937 50.521 1.00 46.38 179 ALA A C 1
ATOM 1436 O O . ALA A 1 179 ? 14.510 -20.564 51.484 1.00 46.38 179 ALA A O 1
ATOM 1437 N N . GLN A 1 180 ? 15.981 -20.329 49.786 1.00 46.81 180 GLN A N 1
ATOM 1438 C CA . GLN A 1 180 ? 17.176 -21.061 50.248 1.00 46.81 180 GLN A CA 1
ATOM 1439 C C . GLN A 1 180 ? 17.889 -21.718 49.057 1.00 46.81 180 GLN A C 1
ATOM 1441 O O . GLN A 1 180 ? 17.425 -22.725 48.533 1.00 46.81 180 GLN A O 1
ATOM 1446 N N . ARG A 1 181 ? 19.071 -21.202 48.696 1.00 38.38 181 ARG A N 1
ATOM 1447 C CA . ARG 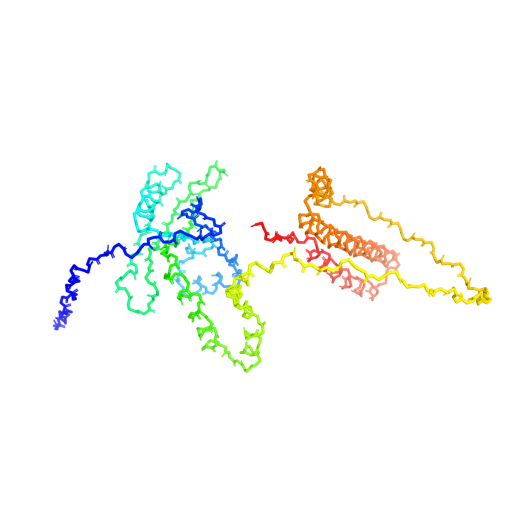A 1 181 ? 20.331 -21.975 48.665 1.00 38.38 181 ARG A CA 1
ATOM 1448 C C . ARG A 1 181 ? 21.498 -21.109 48.182 1.00 38.38 181 ARG A C 1
ATOM 1450 O O . ARG A 1 181 ? 21.706 -20.889 46.997 1.00 38.38 181 ARG A O 1
ATOM 1457 N N . LYS A 1 182 ? 22.292 -20.660 49.160 1.00 41.84 182 LYS A N 1
ATOM 1458 C CA . LYS A 1 182 ? 23.724 -20.373 49.007 1.00 41.84 182 LYS A CA 1
ATOM 1459 C C . LYS A 1 182 ? 24.452 -21.698 48.761 1.00 41.84 182 LYS A C 1
ATOM 1461 O O . LYS A 1 182 ? 24.246 -22.644 49.516 1.00 41.84 182 LYS A O 1
ATOM 1466 N N . GLY A 1 183 ? 25.337 -21.741 47.770 1.00 37.56 183 GLY A N 1
ATOM 1467 C CA . GLY A 1 183 ? 26.230 -22.870 47.512 1.00 37.56 183 GLY A CA 1
ATOM 1468 C C . GLY A 1 183 ? 27.433 -22.421 46.690 1.00 37.56 183 GLY A C 1
ATOM 1469 O O . GLY A 1 183 ? 27.280 -21.822 45.638 1.00 37.56 183 GLY A O 1
ATOM 1470 N N . ARG A 1 184 ? 28.619 -22.651 47.240 1.00 44.72 184 ARG A N 1
ATOM 1471 C CA . ARG A 1 184 ? 29.926 -22.064 46.930 1.00 44.72 184 ARG A CA 1
ATOM 1472 C C . ARG A 1 184 ? 30.751 -23.068 46.106 1.00 44.72 184 ARG A C 1
ATOM 1474 O O . ARG A 1 184 ? 30.882 -24.202 46.547 1.00 44.72 184 ARG A O 1
ATOM 1481 N N . ALA A 1 185 ? 31.343 -22.649 44.988 1.00 39.94 185 ALA A N 1
ATOM 1482 C CA . ALA A 1 185 ? 32.471 -23.299 44.294 1.00 39.94 185 ALA A CA 1
ATOM 1483 C C . ALA A 1 185 ? 33.104 -22.204 43.409 1.00 39.94 185 ALA A C 1
ATOM 1485 O O . ALA A 1 185 ? 32.389 -21.572 42.645 1.00 39.94 185 ALA A O 1
ATOM 1486 N N . GLY A 1 186 ? 34.332 -21.729 43.623 1.00 40.50 186 GLY A N 1
ATOM 1487 C CA . GLY A 1 186 ? 35.604 -22.445 43.485 1.00 40.50 186 GLY A CA 1
ATOM 1488 C C . GLY A 1 186 ? 36.253 -21.972 42.166 1.00 40.50 186 GLY A C 1
ATOM 1489 O O . GLY A 1 186 ? 35.648 -22.199 41.123 1.00 40.50 186 GLY A O 1
ATOM 1490 N N . PRO A 1 187 ? 37.398 -21.259 42.166 1.00 52.25 187 PRO A N 1
ATOM 1491 C CA . PRO A 1 187 ? 37.928 -20.635 40.950 1.00 52.25 187 PRO A CA 1
ATOM 1492 C C . PRO A 1 187 ? 38.714 -21.653 40.103 1.00 52.25 187 PRO A C 1
ATOM 1494 O O . PRO A 1 187 ? 39.567 -22.347 40.662 1.00 52.25 187 PRO A O 1
ATOM 1497 N N . PRO A 1 188 ? 38.495 -21.755 38.776 1.00 51.56 188 PRO A N 1
ATOM 1498 C CA . PRO A 1 188 ? 39.378 -22.534 37.922 1.00 51.56 188 PRO A CA 1
ATOM 1499 C C . PRO A 1 188 ? 40.649 -21.742 37.580 1.00 51.56 188 PRO A C 1
ATOM 1501 O O . PRO A 1 188 ? 40.669 -20.511 37.549 1.00 51.56 188 PRO A O 1
ATOM 1504 N N . GLY A 1 189 ? 41.729 -22.500 37.407 1.00 43.34 189 GLY A N 1
ATOM 1505 C CA . GLY A 1 189 ? 43.112 -22.052 37.408 1.00 43.34 189 GLY A CA 1
ATOM 1506 C C . GLY A 1 189 ? 43.531 -21.130 36.266 1.00 43.34 189 GLY A C 1
ATOM 1507 O O . GLY A 1 189 ? 42.918 -21.043 35.207 1.00 43.34 189 GLY A O 1
ATOM 1508 N N . ARG A 1 190 ? 44.657 -20.461 36.521 1.00 45.00 190 ARG A N 1
ATOM 1509 C CA . ARG A 1 190 ? 45.414 -19.642 35.576 1.00 45.00 190 ARG A CA 1
ATOM 1510 C C . ARG A 1 190 ? 46.033 -20.538 34.499 1.00 45.00 190 ARG A C 1
ATOM 1512 O O . ARG A 1 190 ? 47.011 -21.230 34.769 1.00 45.00 190 ARG A O 1
ATOM 1519 N N . SER A 1 191 ? 45.481 -20.508 33.292 1.00 49.22 191 SER A N 1
ATOM 1520 C CA . SER A 1 191 ? 46.146 -20.989 32.081 1.00 49.22 191 SER A CA 1
ATOM 1521 C C . SER A 1 191 ? 47.121 -19.927 31.566 1.00 49.22 191 SER A C 1
ATOM 1523 O O . SER A 1 191 ? 46.805 -18.736 31.556 1.00 49.22 191 SER A O 1
ATOM 1525 N N . ALA A 1 192 ? 48.315 -20.369 31.176 1.00 57.78 192 ALA A N 1
ATOM 1526 C CA . ALA A 1 192 ? 49.383 -19.544 30.622 1.00 57.78 192 ALA A CA 1
ATOM 1527 C C . ALA A 1 192 ? 48.945 -18.788 29.346 1.00 57.78 192 ALA A C 1
ATOM 1529 O O . ALA A 1 192 ? 48.102 -19.296 28.602 1.00 57.78 192 ALA A O 1
ATOM 1530 N N . PRO A 1 193 ? 49.507 -17.595 29.076 1.00 57.00 193 PRO A N 1
ATOM 1531 C CA . PRO A 1 193 ? 49.208 -16.846 27.862 1.00 57.00 193 PRO A CA 1
ATOM 1532 C C . PRO A 1 193 ? 49.768 -17.569 26.620 1.00 57.00 193 PRO A C 1
ATOM 1534 O O . PRO A 1 193 ? 50.899 -18.061 26.667 1.00 57.00 193 PRO A O 1
ATOM 1537 N N . PRO A 1 194 ? 49.014 -17.636 25.508 1.00 63.22 194 PRO A N 1
ATOM 1538 C CA . PRO A 1 194 ? 49.539 -18.117 24.237 1.00 63.22 194 PRO A CA 1
ATOM 1539 C C . PRO A 1 194 ? 50.603 -17.148 23.684 1.00 63.22 194 PRO A C 1
ATOM 1541 O O . PRO A 1 194 ? 50.542 -15.943 23.949 1.00 63.22 194 PRO A O 1
ATOM 1544 N N . PRO A 1 195 ? 51.587 -17.648 22.919 1.00 56.62 195 PRO A N 1
ATOM 1545 C CA . PRO A 1 195 ? 52.633 -16.819 22.340 1.00 56.62 195 PRO A CA 1
ATOM 1546 C C . PRO A 1 195 ? 52.078 -15.935 21.213 1.00 56.62 195 PRO A C 1
ATOM 1548 O O . PRO A 1 195 ? 51.431 -16.427 20.294 1.00 56.62 195 PRO A O 1
ATOM 1551 N N . GLY A 1 196 ? 52.366 -14.633 21.304 1.00 54.75 196 GLY A N 1
ATOM 1552 C CA . GLY A 1 196 ? 52.522 -13.693 20.186 1.00 54.75 196 GLY A CA 1
ATOM 1553 C C . GLY A 1 196 ? 51.545 -13.809 19.016 1.00 54.75 196 GLY A C 1
ATOM 1554 O O . GLY A 1 196 ? 51.962 -14.134 17.909 1.00 54.75 196 GLY A O 1
ATOM 1555 N N . GLY A 1 197 ? 50.270 -13.484 19.237 1.00 57.19 197 GLY A N 1
ATOM 1556 C CA . GLY A 1 197 ? 49.368 -13.136 18.139 1.00 57.19 197 GLY A CA 1
ATOM 1557 C C . GLY A 1 197 ? 49.775 -11.789 17.540 1.00 57.19 197 GLY A C 1
ATOM 1558 O O . GLY A 1 197 ? 50.073 -10.853 18.284 1.00 57.19 197 GLY A O 1
ATOM 1559 N N . ALA A 1 198 ? 49.805 -11.700 16.208 1.00 70.50 198 ALA A N 1
ATOM 1560 C CA . ALA A 1 198 ? 49.967 -10.432 15.506 1.00 70.50 198 ALA A CA 1
ATOM 1561 C C . ALA A 1 198 ? 48.963 -9.399 16.060 1.00 70.50 198 ALA A C 1
ATOM 1563 O O . ALA A 1 198 ? 47.831 -9.782 16.385 1.00 70.50 198 ALA A O 1
ATOM 1564 N N . PRO A 1 199 ? 49.359 -8.121 16.215 1.00 77.31 199 PRO A N 1
ATOM 1565 C CA . PRO A 1 199 ? 48.448 -7.091 16.693 1.00 77.31 199 PRO A CA 1
ATOM 1566 C C . PRO A 1 199 ? 47.186 -7.099 15.818 1.00 77.31 199 PRO A C 1
ATOM 1568 O O . PRO A 1 199 ? 47.311 -7.217 14.594 1.00 77.31 199 PRO A O 1
ATOM 1571 N N . PRO A 1 200 ? 45.981 -7.030 16.416 1.00 77.56 200 PRO A N 1
ATOM 1572 C CA . PRO A 1 200 ? 44.756 -6.972 15.638 1.00 77.56 200 PRO A CA 1
ATOM 1573 C C . PRO A 1 200 ? 44.854 -5.800 14.656 1.00 77.56 200 PRO A C 1
ATOM 1575 O O . PRO A 1 200 ? 45.422 -4.760 15.016 1.00 77.56 200 PRO A O 1
ATOM 1578 N N . PRO A 1 201 ? 44.342 -5.955 13.422 1.00 76.50 201 PRO A N 1
ATOM 1579 C CA . PRO A 1 201 ? 44.299 -4.845 12.489 1.00 76.50 201 PRO A CA 1
ATOM 1580 C C . PRO A 1 201 ? 43.597 -3.655 13.158 1.00 76.50 201 PRO A C 1
ATOM 1582 O O . PRO A 1 201 ? 42.684 -3.861 13.970 1.00 76.50 201 PRO A O 1
ATOM 1585 N N . PRO A 1 202 ? 44.037 -2.418 12.872 1.00 81.94 202 PRO A N 1
ATOM 1586 C CA . PRO A 1 202 ? 43.390 -1.233 13.412 1.00 81.94 202 PRO A CA 1
ATOM 1587 C C . PRO A 1 202 ? 41.886 -1.282 13.096 1.00 81.94 202 PRO A C 1
ATOM 1589 O O . PRO A 1 202 ? 41.514 -1.734 12.008 1.00 81.94 202 PRO A O 1
ATOM 1592 N N . PRO A 1 203 ? 41.016 -0.869 14.037 1.00 76.94 203 PRO A N 1
ATOM 1593 C CA . PRO A 1 203 ? 39.583 -0.835 13.789 1.00 76.94 203 PRO A CA 1
ATOM 1594 C C . PRO A 1 203 ? 39.309 0.021 12.551 1.00 76.94 203 PRO A C 1
ATOM 1596 O O . PRO A 1 203 ? 39.897 1.093 12.390 1.00 76.94 203 PRO A O 1
ATOM 1599 N N . LEU A 1 204 ? 38.441 -0.479 11.669 1.00 72.38 204 LEU A N 1
ATOM 1600 C CA . LEU A 1 204 ? 37.983 0.285 10.515 1.00 72.38 204 LEU A CA 1
ATOM 1601 C C . LEU A 1 204 ? 37.342 1.598 10.998 1.00 72.38 204 LEU A C 1
ATOM 1603 O O . LEU A 1 204 ? 36.717 1.604 12.063 1.00 72.38 204 LEU A O 1
ATOM 1607 N N . PRO A 1 205 ? 37.500 2.703 10.250 1.00 74.25 205 PRO A N 1
ATOM 1608 C CA . PRO A 1 205 ? 36.848 3.962 10.585 1.00 74.25 205 PRO A CA 1
ATOM 1609 C C . PRO A 1 205 ? 35.330 3.755 10.679 1.00 74.25 205 PRO A C 1
ATOM 1611 O O . PRO A 1 205 ? 34.719 3.183 9.777 1.00 74.25 205 PRO A O 1
ATOM 1614 N N . GLU A 1 206 ? 34.724 4.186 11.790 1.00 79.69 206 GLU A N 1
ATOM 1615 C CA . GLU A 1 206 ? 33.272 4.106 11.965 1.00 79.69 206 GLU A CA 1
ATOM 1616 C C . GLU A 1 206 ? 32.579 5.097 11.022 1.00 79.69 206 GLU A C 1
ATOM 1618 O O . GLU A 1 206 ? 32.965 6.266 10.934 1.00 79.69 206 GLU A O 1
ATOM 1623 N N . ALA A 1 207 ? 31.544 4.626 10.321 1.00 79.50 207 ALA A N 1
ATOM 1624 C CA . ALA A 1 207 ? 30.699 5.479 9.499 1.00 79.50 207 ALA A CA 1
ATOM 1625 C C . ALA A 1 207 ? 30.040 6.567 10.363 1.00 79.50 207 ALA A C 1
ATOM 1627 O O . ALA A 1 207 ? 29.595 6.269 11.478 1.00 79.50 207 ALA A O 1
ATOM 1628 N N . PRO A 1 208 ? 29.925 7.815 9.871 1.00 85.19 208 PRO A N 1
ATOM 1629 C CA . PRO A 1 208 ? 29.091 8.801 10.539 1.00 85.19 208 PRO A CA 1
ATOM 1630 C C . PRO A 1 208 ? 27.644 8.277 10.610 1.00 85.19 208 PRO A C 1
ATOM 1632 O O . PRO A 1 208 ? 27.147 7.739 9.619 1.00 85.19 208 PRO A O 1
ATOM 1635 N N . PRO A 1 209 ? 26.955 8.412 11.757 1.00 86.06 209 PRO A N 1
ATOM 1636 C CA . PRO A 1 209 ? 25.610 7.875 11.916 1.00 86.06 209 PRO A CA 1
ATOM 1637 C C . PRO A 1 209 ? 24.626 8.599 10.994 1.00 86.06 209 PRO A C 1
ATOM 1639 O O . PRO A 1 209 ? 24.611 9.837 10.940 1.00 86.06 209 PRO A O 1
ATOM 1642 N N . SER A 1 210 ? 23.774 7.829 10.317 1.00 89.12 210 SER A N 1
ATOM 1643 C CA . SER A 1 210 ? 22.655 8.369 9.542 1.00 89.12 210 SER A CA 1
ATOM 1644 C C . SER A 1 210 ? 21.644 9.098 10.441 1.00 89.12 210 SER A C 1
ATOM 1646 O O . SER A 1 210 ? 21.610 8.909 11.661 1.00 89.12 210 SER A O 1
ATOM 1648 N N . GLU A 1 211 ? 20.797 9.951 9.854 1.00 87.75 211 GLU A N 1
ATOM 1649 C CA . GLU A 1 211 ? 19.719 10.629 10.597 1.00 87.75 211 GLU A CA 1
ATOM 1650 C C . GLU A 1 211 ? 18.774 9.625 11.279 1.00 87.75 211 GLU A C 1
ATOM 1652 O O . GLU A 1 211 ? 18.350 9.844 12.413 1.00 87.75 211 GLU A O 1
ATOM 1657 N N . GLU A 1 212 ? 18.513 8.478 10.646 1.00 87.19 212 GLU A N 1
ATOM 1658 C CA . GLU A 1 212 ? 17.720 7.397 11.239 1.00 87.19 212 GLU A CA 1
ATOM 1659 C C . GLU A 1 212 ? 18.405 6.805 12.479 1.00 87.19 212 GLU A C 1
ATOM 1661 O O . GLU A 1 212 ? 17.784 6.696 13.542 1.00 87.19 212 GLU A O 1
ATOM 1666 N N . THR A 1 213 ? 19.709 6.517 12.394 1.00 88.31 213 THR A N 1
ATOM 1667 C CA . THR A 1 213 ? 20.506 6.063 13.541 1.00 88.31 213 THR A CA 1
ATOM 1668 C C . THR A 1 213 ? 20.455 7.082 14.688 1.00 88.31 213 THR A C 1
ATOM 1670 O O . THR A 1 213 ? 20.242 6.686 15.837 1.00 88.31 213 THR A O 1
ATOM 1673 N N . LYS A 1 214 ? 20.546 8.390 14.405 1.00 91.69 214 LYS A N 1
ATOM 1674 C CA . LYS A 1 214 ? 20.423 9.450 15.429 1.00 91.69 214 LYS A CA 1
ATOM 1675 C C . LYS A 1 214 ? 19.044 9.462 16.099 1.00 91.69 214 LYS A C 1
ATOM 1677 O O . LYS A 1 214 ? 18.954 9.597 17.321 1.00 91.69 214 LYS A O 1
ATOM 1682 N N . VAL A 1 215 ? 17.965 9.283 15.332 1.00 90.19 215 VAL A N 1
ATOM 1683 C CA . VAL A 1 215 ? 16.595 9.195 15.872 1.00 90.19 215 VAL A CA 1
ATOM 1684 C C . VAL A 1 215 ? 16.440 7.976 16.787 1.00 90.19 215 VAL A C 1
ATOM 1686 O O . VAL A 1 215 ? 15.882 8.090 17.883 1.00 90.19 215 VAL A O 1
ATOM 1689 N N . LEU A 1 216 ? 16.962 6.816 16.381 1.00 88.69 216 LEU A N 1
ATOM 1690 C CA . LEU A 1 216 ? 16.922 5.589 17.185 1.00 88.69 216 LEU A CA 1
ATOM 1691 C C . LEU A 1 216 ? 17.750 5.707 18.473 1.00 88.69 216 LEU A C 1
ATOM 1693 O O . LEU A 1 216 ? 17.334 5.207 19.522 1.00 88.69 216 LEU A O 1
ATOM 1697 N N . GLU A 1 217 ? 18.885 6.408 18.436 1.00 92.12 217 GLU A N 1
ATOM 1698 C CA . GLU A 1 217 ? 19.656 6.740 19.640 1.00 92.12 217 GLU A CA 1
ATOM 1699 C C . GLU A 1 217 ? 18.849 7.608 20.613 1.00 92.12 217 GLU A C 1
ATOM 1701 O O . GLU A 1 217 ? 18.858 7.338 21.820 1.00 92.12 217 GLU A O 1
ATOM 1706 N N . GLY A 1 218 ? 18.084 8.574 20.094 1.00 91.81 218 GLY A N 1
ATOM 1707 C CA . GLY A 1 218 ? 17.130 9.370 20.867 1.00 91.81 218 GLY A CA 1
ATOM 1708 C C . GLY A 1 218 ? 16.057 8.512 21.545 1.00 91.81 218 GLY A C 1
ATOM 1709 O O . GLY A 1 218 ? 15.889 8.591 22.764 1.00 91.81 218 GLY A O 1
ATOM 1710 N N . LYS A 1 219 ? 15.402 7.613 20.795 1.00 90.12 219 LYS A N 1
ATOM 1711 C CA . LYS A 1 219 ? 14.398 6.676 21.342 1.00 90.12 219 LYS A CA 1
ATOM 1712 C C . LYS A 1 219 ? 14.979 5.766 22.424 1.00 90.12 219 LYS A C 1
ATOM 1714 O O . LYS A 1 219 ? 14.353 5.531 23.457 1.00 90.12 219 LYS A O 1
ATOM 1719 N N . LEU A 1 220 ? 16.192 5.251 22.218 1.00 91.69 220 LEU A N 1
ATOM 1720 C CA . LEU A 1 220 ? 16.866 4.415 23.210 1.00 91.69 220 LEU A CA 1
ATOM 1721 C C . LEU A 1 220 ? 17.214 5.208 24.480 1.00 91.69 220 LEU A C 1
ATOM 1723 O O . LEU A 1 220 ? 17.151 4.654 25.581 1.00 91.69 220 LEU A O 1
ATOM 1727 N N . ALA A 1 221 ? 17.595 6.481 24.348 1.00 92.88 221 ALA A N 1
ATOM 1728 C CA . ALA A 1 221 ? 17.849 7.364 25.485 1.00 92.88 221 ALA A CA 1
ATOM 1729 C C . ALA A 1 221 ? 16.562 7.656 26.275 1.00 92.88 221 ALA A C 1
ATOM 1731 O O . ALA A 1 221 ? 16.564 7.549 27.505 1.00 92.88 221 ALA A O 1
ATOM 1732 N N . GLU A 1 222 ? 15.456 7.928 25.583 1.00 91.19 222 GLU A N 1
ATOM 1733 C CA . GLU A 1 222 ? 14.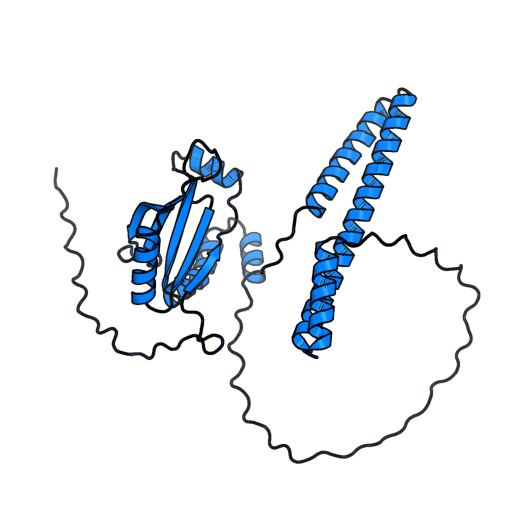136 8.116 26.189 1.00 91.19 222 GLU A CA 1
ATOM 1734 C C . GLU A 1 222 ? 13.672 6.852 26.930 1.00 91.19 222 GLU A C 1
ATOM 1736 O O . GLU A 1 222 ? 13.351 6.921 28.119 1.00 91.19 222 GLU A O 1
ATOM 1741 N N . ALA A 1 223 ? 13.765 5.676 26.299 1.00 88.62 223 ALA A N 1
ATOM 1742 C CA . ALA A 1 223 ? 13.407 4.393 26.910 1.00 88.62 223 ALA A CA 1
ATOM 1743 C C . ALA A 1 223 ? 14.209 4.095 28.189 1.00 88.62 223 ALA A C 1
ATOM 1745 O O . ALA A 1 223 ? 13.671 3.603 29.186 1.00 88.62 223 ALA A O 1
ATOM 1746 N N . LYS A 1 224 ? 15.506 4.433 28.188 1.00 90.50 224 LYS A N 1
ATOM 1747 C CA . LYS A 1 224 ? 16.364 4.335 29.379 1.00 90.50 224 LYS A CA 1
ATOM 1748 C C . LYS A 1 224 ? 15.902 5.265 30.499 1.00 90.50 224 LYS A C 1
ATOM 1750 O O . LYS A 1 224 ? 15.988 4.873 31.663 1.00 90.50 224 LYS A O 1
ATOM 1755 N N . SER A 1 225 ? 15.418 6.463 30.169 1.00 93.69 225 SER A N 1
ATOM 1756 C CA . SER A 1 225 ? 14.967 7.444 31.163 1.00 93.69 225 SER A CA 1
ATOM 1757 C C . SER A 1 225 ? 13.735 6.965 31.941 1.00 93.69 225 SER A C 1
ATOM 1759 O O . SER A 1 225 ? 13.681 7.124 33.160 1.00 93.69 225 SER A O 1
ATOM 1761 N N . VAL A 1 226 ? 12.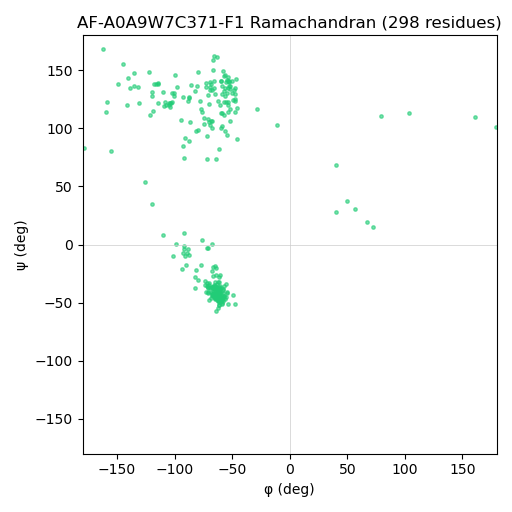807 6.277 31.266 1.00 93.06 226 VAL A N 1
ATOM 1762 C CA . VAL A 1 226 ? 11.572 5.740 31.864 1.00 93.06 226 VAL A CA 1
ATOM 1763 C C . VAL A 1 226 ? 11.726 4.329 32.449 1.00 93.06 226 VAL A C 1
ATOM 1765 O O . VAL A 1 226 ? 10.800 3.820 33.074 1.00 93.06 226 VAL A O 1
ATOM 1768 N N . ARG A 1 227 ? 12.905 3.702 32.302 1.00 91.69 227 ARG A N 1
ATOM 1769 C CA . ARG A 1 227 ? 13.210 2.322 32.745 1.00 91.69 227 ARG A CA 1
ATOM 1770 C C . ARG A 1 227 ? 12.271 1.256 32.158 1.00 91.69 227 ARG A C 1
ATOM 1772 O O . ARG A 1 227 ? 12.047 0.215 32.780 1.00 91.69 227 ARG A O 1
ATOM 1779 N N . ASP A 1 228 ? 11.760 1.488 30.953 1.00 91.19 228 ASP A N 1
ATOM 1780 C CA . ASP A 1 228 ? 10.898 0.543 30.245 1.00 91.19 228 ASP A CA 1
ATOM 1781 C C . ASP A 1 228 ? 11.755 -0.537 29.561 1.00 91.19 228 ASP A C 1
ATOM 1783 O O . ASP A 1 228 ? 12.345 -0.341 28.496 1.00 91.19 228 ASP A O 1
ATOM 1787 N N . LEU A 1 229 ? 11.876 -1.691 30.222 1.00 88.81 229 LEU A N 1
ATOM 1788 C CA . LEU A 1 229 ? 12.690 -2.819 29.765 1.00 88.81 229 LEU A CA 1
ATOM 1789 C C . LEU A 1 229 ? 12.269 -3.358 28.380 1.00 88.81 229 LEU A C 1
ATOM 1791 O O . LEU A 1 229 ? 13.165 -3.589 27.559 1.00 88.81 229 LEU A O 1
ATOM 1795 N N . PRO A 1 230 ? 10.971 -3.596 28.097 1.00 89.81 230 PRO A N 1
ATOM 1796 C CA . PRO A 1 230 ? 10.500 -3.918 26.750 1.00 89.81 230 PRO A CA 1
ATOM 1797 C C . PRO A 1 230 ? 10.919 -2.891 25.692 1.00 89.81 230 PRO A C 1
ATOM 1799 O O . PRO A 1 230 ? 11.538 -3.272 24.694 1.00 89.81 230 PRO A O 1
ATOM 1802 N N . LEU A 1 231 ? 10.666 -1.601 25.934 1.00 82.06 231 LEU A N 1
ATOM 1803 C CA . LEU A 1 231 ? 10.970 -0.532 24.979 1.00 82.06 231 LEU A CA 1
ATOM 1804 C C . LEU A 1 231 ? 12.481 -0.423 24.714 1.00 82.06 231 LEU A C 1
ATOM 1806 O O . LEU A 1 231 ? 12.917 -0.316 23.568 1.00 82.06 231 LEU A O 1
ATOM 1810 N N . MET A 1 232 ? 13.303 -0.553 25.762 1.00 88.06 232 MET A N 1
ATOM 1811 C CA . MET A 1 232 ? 14.765 -0.567 25.647 1.00 88.06 232 MET A CA 1
ATOM 1812 C C . MET A 1 232 ? 15.284 -1.729 24.794 1.00 88.06 232 MET A C 1
ATOM 1814 O O . MET A 1 232 ? 16.260 -1.561 24.059 1.00 88.06 232 MET A O 1
ATOM 1818 N N . LYS A 1 233 ? 14.678 -2.920 24.906 1.00 88.38 233 LYS A N 1
ATOM 1819 C CA . LYS A 1 233 ? 15.073 -4.081 24.096 1.00 88.38 233 LYS A CA 1
ATOM 1820 C C . LYS A 1 233 ? 14.744 -3.863 22.619 1.00 88.38 233 LYS A C 1
ATOM 1822 O O . LYS A 1 233 ? 15.607 -4.159 21.796 1.00 88.38 233 LYS A O 1
ATOM 1827 N N . SER A 1 234 ? 13.565 -3.311 22.308 1.00 86.88 234 SER A N 1
ATOM 1828 C CA . SER A 1 234 ? 13.173 -2.979 20.927 1.00 86.88 234 SER A CA 1
ATOM 1829 C C . SER A 1 234 ? 14.114 -1.943 20.321 1.00 86.88 234 SER A C 1
ATOM 1831 O O . SER A 1 234 ? 14.789 -2.226 19.334 1.00 86.88 234 SER A O 1
ATOM 1833 N N . ALA A 1 235 ? 14.284 -0.800 20.996 1.00 85.31 235 ALA A N 1
ATOM 1834 C CA . ALA A 1 235 ? 15.130 0.288 20.509 1.00 85.31 235 ALA A CA 1
ATOM 1835 C C . ALA A 1 235 ? 16.597 -0.144 20.323 1.00 85.31 235 ALA A C 1
ATOM 1837 O O . ALA A 1 235 ? 17.262 0.279 19.382 1.00 85.31 235 ALA A O 1
ATOM 1838 N N . LYS A 1 236 ? 17.120 -1.029 21.188 1.00 91.69 236 LYS A N 1
ATOM 1839 C CA . LYS A 1 236 ? 18.479 -1.574 21.036 1.00 91.69 236 LYS A CA 1
ATOM 1840 C C . LYS A 1 236 ? 18.604 -2.507 19.826 1.00 91.69 236 LYS A C 1
ATOM 1842 O O . LYS A 1 236 ? 19.655 -2.506 19.187 1.00 91.69 236 LYS A O 1
ATOM 1847 N N . ALA A 1 237 ? 17.582 -3.312 19.538 1.00 89.06 237 ALA A N 1
ATOM 1848 C CA . ALA A 1 237 ? 17.572 -4.187 18.370 1.00 89.06 237 ALA A CA 1
ATOM 1849 C C . ALA A 1 237 ? 17.489 -3.371 17.070 1.00 89.06 237 ALA A C 1
ATOM 1851 O O . ALA A 1 237 ? 18.296 -3.594 16.171 1.00 89.06 237 ALA A O 1
ATOM 1852 N N . GLU A 1 238 ? 16.596 -2.380 17.016 1.00 87.94 238 GLU A N 1
ATOM 1853 C CA . GLU A 1 238 ? 16.465 -1.446 15.888 1.00 87.94 238 GLU A CA 1
ATOM 1854 C C . GLU A 1 238 ? 17.778 -0.695 15.630 1.00 87.94 238 GLU A C 1
ATOM 1856 O O . GLU A 1 238 ? 18.293 -0.707 14.513 1.00 87.94 238 GLU A O 1
ATOM 1861 N N . LEU A 1 239 ? 18.396 -0.137 16.678 1.00 89.81 239 LEU A N 1
ATOM 1862 C CA . LEU A 1 239 ? 19.671 0.573 16.558 1.00 89.81 239 LEU A CA 1
ATOM 1863 C C . LEU A 1 239 ? 20.808 -0.330 16.048 1.00 89.81 239 LEU A C 1
ATOM 1865 O O . LEU A 1 239 ? 21.649 0.112 15.267 1.00 89.81 239 LEU A O 1
ATOM 1869 N N . ALA A 1 240 ? 20.849 -1.598 16.472 1.00 90.12 240 ALA A N 1
ATOM 1870 C CA . ALA A 1 240 ? 21.852 -2.550 15.995 1.00 90.12 240 ALA A CA 1
ATOM 1871 C C . ALA A 1 240 ? 21.684 -2.870 14.500 1.00 90.12 240 ALA A C 1
ATOM 1873 O O . ALA A 1 240 ? 22.680 -2.998 13.787 1.00 90.12 240 ALA A O 1
ATOM 1874 N N . VAL A 1 241 ? 20.440 -2.971 14.020 1.00 87.69 241 VAL A N 1
ATOM 1875 C CA . VAL A 1 241 ? 20.136 -3.159 12.593 1.00 87.69 241 VAL A CA 1
ATOM 1876 C C . VAL A 1 241 ? 20.512 -1.913 11.789 1.00 87.69 241 VAL A C 1
ATOM 1878 O O . VAL A 1 241 ? 21.164 -2.049 10.753 1.00 87.69 241 VAL A O 1
ATOM 1881 N N . SER A 1 242 ? 20.182 -0.718 12.289 1.00 88.12 242 SER A N 1
ATOM 1882 C CA . SER A 1 242 ? 20.518 0.560 11.643 1.00 88.12 242 SER A CA 1
ATOM 1883 C C . SER A 1 242 ? 22.027 0.716 11.456 1.00 88.12 242 SER A C 1
ATOM 1885 O O . SER A 1 242 ? 22.504 0.855 10.337 1.00 88.12 242 SER A O 1
ATOM 1887 N N . ARG A 1 243 ? 22.817 0.522 12.523 1.00 90.19 243 ARG A N 1
ATOM 1888 C CA . ARG A 1 243 ? 24.289 0.609 12.457 1.00 90.19 243 ARG A CA 1
ATOM 1889 C C . ARG A 1 243 ? 24.917 -0.410 11.510 1.00 90.19 243 ARG A C 1
ATOM 1891 O O . ARG A 1 243 ? 25.884 -0.102 10.819 1.00 90.19 243 ARG A O 1
ATOM 1898 N N . LYS A 1 244 ? 24.385 -1.636 11.477 1.00 90.19 244 LYS A N 1
ATOM 1899 C CA . LYS A 1 244 ? 24.851 -2.654 10.527 1.00 90.19 244 LYS A CA 1
ATOM 1900 C C . LYS A 1 244 ? 24.568 -2.228 9.084 1.00 90.19 244 LYS A C 1
ATOM 1902 O O . LYS A 1 244 ? 25.385 -2.498 8.214 1.00 90.19 244 LYS A O 1
ATOM 1907 N N . THR A 1 245 ? 23.438 -1.569 8.848 1.00 88.06 245 THR A N 1
ATOM 1908 C CA . THR A 1 245 ? 23.053 -1.061 7.526 1.00 88.06 245 THR A CA 1
ATOM 1909 C C . THR A 1 245 ? 23.941 0.112 7.111 1.00 88.06 245 THR A C 1
ATOM 1911 O O . THR A 1 245 ? 24.531 0.043 6.039 1.00 88.06 245 THR A O 1
ATOM 1914 N N . ASP A 1 246 ? 24.152 1.099 7.989 1.00 89.00 246 ASP A N 1
ATOM 1915 C CA . ASP A 1 246 ? 25.080 2.220 7.756 1.00 89.00 246 ASP A CA 1
ATOM 1916 C C . ASP A 1 246 ? 26.494 1.712 7.400 1.00 89.00 246 ASP A C 1
ATOM 1918 O O . ASP A 1 246 ? 27.135 2.207 6.474 1.00 89.00 246 ASP A O 1
ATOM 1922 N N . SER A 1 247 ? 26.970 0.664 8.087 1.00 89.81 247 SER A N 1
ATOM 1923 C CA . SER A 1 247 ? 28.268 0.042 7.793 1.00 89.81 247 SER A CA 1
ATOM 1924 C C . SER A 1 247 ? 28.329 -0.630 6.418 1.00 89.81 247 SER A C 1
ATOM 1926 O O . SER A 1 247 ? 29.397 -0.631 5.808 1.00 89.81 247 SER A O 1
ATOM 1928 N N . LEU A 1 248 ? 27.233 -1.231 5.946 1.00 89.19 248 LEU A N 1
ATOM 1929 C CA . LEU A 1 248 ? 27.173 -1.846 4.615 1.00 89.19 248 LEU A CA 1
ATOM 1930 C C . LEU A 1 248 ? 27.131 -0.778 3.520 1.00 89.19 248 LEU A C 1
ATOM 1932 O O . LEU A 1 248 ? 27.833 -0.914 2.523 1.00 89.19 248 LEU A O 1
ATOM 1936 N N . ILE A 1 249 ? 26.374 0.301 3.737 1.00 89.88 249 ILE A N 1
ATOM 1937 C CA . ILE A 1 249 ? 26.312 1.445 2.818 1.00 89.88 249 ILE A CA 1
ATOM 1938 C C . ILE A 1 249 ? 27.695 2.090 2.683 1.00 89.88 249 ILE A C 1
ATOM 1940 O O . ILE A 1 249 ? 28.146 2.339 1.568 1.00 89.88 249 ILE A O 1
ATOM 1944 N N . LEU A 1 250 ? 28.414 2.296 3.795 1.00 91.88 250 LEU A N 1
ATOM 1945 C CA . LEU A 1 250 ? 29.772 2.843 3.744 1.00 91.88 250 LEU A CA 1
ATOM 1946 C C . LEU A 1 250 ? 30.731 1.936 2.956 1.00 91.88 250 LEU A C 1
ATOM 1948 O O . LEU A 1 250 ? 31.546 2.434 2.178 1.00 91.88 250 LEU A O 1
ATOM 1952 N N . ALA A 1 251 ? 30.646 0.618 3.156 1.00 90.81 251 ALA A N 1
ATOM 1953 C CA . ALA A 1 251 ? 31.486 -0.338 2.440 1.00 90.81 251 ALA A CA 1
ATOM 1954 C C . ALA A 1 251 ? 31.221 -0.295 0.925 1.00 90.81 251 ALA A C 1
ATOM 1956 O O . ALA A 1 251 ? 32.167 -0.128 0.159 1.00 90.81 251 ALA A O 1
ATOM 1957 N N . ALA A 1 252 ? 29.949 -0.337 0.513 1.00 91.06 252 ALA A N 1
ATOM 1958 C CA . ALA A 1 252 ? 29.552 -0.248 -0.893 1.00 91.06 252 ALA A CA 1
ATOM 1959 C C . ALA A 1 252 ? 29.954 1.098 -1.524 1.00 91.06 252 ALA A C 1
ATOM 1961 O O . ALA A 1 252 ? 30.495 1.141 -2.624 1.00 91.06 252 ALA A O 1
ATOM 1962 N N . SER A 1 253 ? 29.780 2.209 -0.802 1.00 93.75 253 SER A N 1
ATOM 1963 C CA . SER A 1 253 ? 30.217 3.531 -1.268 1.00 93.75 253 SER A CA 1
ATOM 1964 C C . SER A 1 253 ? 31.737 3.604 -1.464 1.00 93.75 253 SER A C 1
ATOM 1966 O O . SER A 1 253 ? 32.205 4.173 -2.449 1.00 93.75 253 SER A O 1
ATOM 1968 N N . THR A 1 254 ? 32.514 2.987 -0.569 1.00 94.31 254 THR A N 1
ATOM 1969 C CA . THR A 1 254 ? 33.981 2.929 -0.688 1.00 94.31 254 THR A CA 1
ATOM 1970 C C . THR A 1 254 ? 34.416 2.111 -1.907 1.00 94.31 254 THR A C 1
ATOM 1972 O O . THR A 1 254 ? 35.375 2.477 -2.586 1.00 94.31 254 THR A O 1
ATOM 1975 N N . GLU A 1 255 ? 33.712 1.017 -2.198 1.00 95.69 255 GLU A N 1
ATOM 1976 C CA . GLU A 1 255 ? 33.955 0.180 -3.375 1.00 95.69 255 GLU A CA 1
ATOM 1977 C C . GLU A 1 255 ? 33.667 0.930 -4.682 1.00 95.69 255 GLU A C 1
ATOM 1979 O O . GLU A 1 255 ? 34.522 0.954 -5.568 1.00 95.69 255 GLU A O 1
ATOM 1984 N N . VAL A 1 256 ? 32.530 1.631 -4.762 1.00 96.44 256 VAL A N 1
ATOM 1985 C CA . VAL A 1 256 ? 32.164 2.480 -5.908 1.00 96.44 256 VAL A CA 1
ATOM 1986 C C . VAL A 1 256 ? 33.236 3.541 -6.183 1.00 96.44 256 VAL A C 1
ATOM 1988 O O . VAL A 1 256 ? 33.667 3.699 -7.324 1.00 96.44 256 VAL A O 1
ATOM 1991 N N . GLU A 1 257 ? 33.723 4.241 -5.156 1.00 96.12 257 GLU A N 1
ATOM 1992 C CA . GLU A 1 257 ? 34.794 5.237 -5.324 1.00 96.12 257 GLU A CA 1
ATOM 1993 C C . GLU A 1 257 ? 36.123 4.602 -5.770 1.00 96.12 257 GLU A C 1
ATOM 1995 O O . GLU A 1 257 ? 36.850 5.171 -6.588 1.00 96.12 257 GLU A O 1
ATOM 2000 N N . GLY A 1 258 ? 36.429 3.391 -5.293 1.00 96.19 258 GLY A N 1
ATOM 2001 C CA . GLY A 1 258 ? 37.579 2.617 -5.760 1.00 96.19 258 GLY A CA 1
ATOM 2002 C C . GLY A 1 258 ? 37.492 2.266 -7.248 1.00 96.19 258 GLY A C 1
ATOM 2003 O O . GLY A 1 258 ? 38.477 2.431 -7.971 1.00 96.19 258 GLY A O 1
ATOM 2004 N N . LEU A 1 259 ? 36.318 1.832 -7.712 1.00 96.38 259 LEU A N 1
ATOM 2005 C CA . LEU A 1 259 ? 36.062 1.492 -9.115 1.00 96.38 259 LEU A CA 1
ATOM 2006 C C . LEU A 1 259 ? 36.097 2.725 -10.023 1.00 96.38 259 LEU A C 1
ATOM 2008 O O . LEU A 1 259 ? 36.719 2.675 -11.081 1.00 96.38 259 LEU A O 1
ATOM 2012 N N . LYS A 1 260 ? 35.528 3.860 -9.593 1.00 97.12 260 LYS A N 1
ATOM 2013 C CA . LYS A 1 260 ? 35.632 5.130 -10.336 1.00 97.12 260 LYS A CA 1
ATOM 2014 C C . LYS A 1 260 ? 37.083 5.535 -10.565 1.00 97.12 260 LYS A C 1
ATOM 2016 O O . LYS A 1 260 ? 37.453 5.883 -11.681 1.00 97.12 260 LYS A O 1
ATOM 2021 N N . LYS A 1 261 ? 37.924 5.422 -9.535 1.00 97.44 261 LYS A N 1
ATOM 2022 C CA . LYS A 1 261 ? 39.353 5.718 -9.666 1.00 97.44 261 LYS A CA 1
ATOM 2023 C C . LYS A 1 261 ? 40.055 4.764 -10.641 1.00 97.44 261 LYS A C 1
ATOM 2025 O O . LYS A 1 261 ? 40.859 5.208 -11.452 1.00 97.44 261 LYS A O 1
ATOM 2030 N N . GLN A 1 262 ? 39.745 3.466 -10.586 1.00 96.81 262 GLN A N 1
ATOM 2031 C CA . GLN A 1 262 ? 40.289 2.499 -11.549 1.00 96.81 262 GLN A CA 1
ATOM 2032 C C . GLN A 1 262 ? 39.861 2.817 -12.987 1.00 96.81 262 GLN A C 1
ATOM 2034 O O . GLN A 1 262 ? 40.662 2.655 -13.904 1.00 96.81 262 GLN A O 1
ATOM 2039 N N . LEU A 1 263 ? 38.630 3.297 -13.180 1.00 97.31 263 LEU A N 1
ATOM 2040 C CA . LEU A 1 263 ? 38.116 3.704 -14.485 1.00 97.31 263 LEU A CA 1
ATOM 2041 C C . LEU A 1 263 ? 38.854 4.940 -15.021 1.00 97.31 263 LEU A C 1
ATOM 2043 O O . LEU A 1 263 ? 39.256 4.956 -16.183 1.00 97.31 263 LEU A O 1
ATOM 2047 N N . GLU A 1 264 ? 39.093 5.941 -14.169 1.00 96.69 264 GLU A N 1
ATOM 2048 C CA . GLU A 1 264 ? 39.902 7.121 -14.507 1.00 96.69 264 GLU A CA 1
ATOM 2049 C C . GLU A 1 264 ? 41.335 6.736 -14.908 1.00 96.69 264 GLU A C 1
ATOM 2051 O O . GLU A 1 264 ? 41.836 7.198 -15.936 1.00 96.69 264 GLU A O 1
ATOM 2056 N N . ASP A 1 265 ? 41.977 5.850 -14.140 1.00 96.94 265 ASP A N 1
ATOM 2057 C CA . ASP A 1 265 ? 43.316 5.338 -14.444 1.00 96.94 265 ASP A CA 1
ATOM 2058 C C . ASP A 1 265 ? 43.326 4.534 -15.762 1.00 96.94 265 ASP A C 1
ATOM 2060 O O . ASP A 1 265 ? 44.280 4.622 -16.538 1.00 96.94 265 ASP A O 1
ATOM 2064 N N . ALA A 1 266 ? 42.272 3.765 -16.054 1.00 96.88 266 ALA A N 1
ATOM 2065 C CA . ALA A 1 266 ? 42.146 3.006 -17.299 1.00 96.88 266 ALA A CA 1
ATOM 2066 C C . ALA A 1 266 ? 41.989 3.924 -18.524 1.00 96.88 266 ALA A C 1
ATOM 2068 O O . ALA A 1 266 ? 42.661 3.703 -19.536 1.00 96.88 266 ALA A O 1
ATOM 2069 N N . TRP A 1 267 ? 41.180 4.987 -18.414 1.00 97.12 267 TRP A N 1
ATOM 2070 C CA . TRP A 1 267 ? 41.068 6.028 -19.442 1.00 97.12 267 TRP A CA 1
ATOM 2071 C C . TRP A 1 267 ? 42.380 6.774 -19.665 1.00 97.12 267 TRP A C 1
ATOM 2073 O O . TRP A 1 267 ? 42.743 7.030 -20.807 1.00 97.12 267 TRP A O 1
ATOM 2083 N N . ALA A 1 268 ? 43.130 7.085 -18.605 1.00 97.19 268 ALA A N 1
ATOM 2084 C CA . ALA A 1 268 ? 44.417 7.770 -18.731 1.00 97.19 268 ALA A CA 1
ATOM 2085 C C . ALA A 1 268 ? 45.480 6.953 -19.495 1.00 97.19 268 ALA A C 1
ATOM 2087 O O . ALA A 1 268 ? 46.455 7.526 -19.983 1.00 97.19 268 ALA A O 1
ATOM 2088 N N . ASN A 1 269 ? 45.303 5.632 -19.589 1.00 97.38 269 ASN A N 1
ATOM 2089 C CA . ASN A 1 269 ? 46.227 4.706 -20.242 1.00 97.38 269 ASN A CA 1
ATOM 2090 C C . ASN A 1 269 ? 45.686 4.116 -21.562 1.00 97.38 269 ASN A C 1
ATOM 2092 O O . ASN A 1 269 ? 46.309 3.193 -22.087 1.00 97.38 269 ASN A O 1
ATOM 2096 N N . ASP A 1 270 ? 44.549 4.601 -22.080 1.00 96.56 270 ASP A N 1
ATOM 2097 C CA . ASP A 1 270 ? 43.882 4.091 -23.295 1.00 96.56 270 ASP A CA 1
ATOM 2098 C C . ASP A 1 270 ? 43.681 2.554 -23.299 1.00 96.56 270 ASP A C 1
ATOM 2100 O O . ASP A 1 270 ? 43.820 1.883 -24.324 1.00 96.56 270 ASP A O 1
ATOM 2104 N N . ASN A 1 271 ? 43.367 1.962 -22.139 1.00 97.62 271 ASN A N 1
ATOM 2105 C CA . ASN A 1 271 ? 43.173 0.515 -22.008 1.00 97.62 271 ASN A CA 1
ATOM 2106 C C . ASN A 1 271 ? 41.693 0.126 -22.180 1.00 97.62 271 ASN A C 1
ATOM 2108 O O . ASN A 1 271 ? 40.967 -0.013 -21.196 1.00 97.62 271 ASN A O 1
ATOM 2112 N N . GLU A 1 272 ? 41.252 -0.049 -23.432 1.00 96.69 272 GLU A N 1
ATOM 2113 C CA . GLU A 1 272 ? 39.848 -0.335 -23.793 1.00 96.69 272 GLU A CA 1
ATOM 2114 C C . GLU A 1 272 ? 39.252 -1.557 -23.073 1.00 96.69 272 GLU A C 1
ATOM 2116 O O . GLU A 1 272 ? 38.123 -1.490 -22.591 1.00 96.69 272 GLU A O 1
ATOM 2121 N N . GLU A 1 273 ? 40.012 -2.648 -22.939 1.00 96.88 273 GLU A N 1
ATOM 2122 C CA . GLU A 1 273 ? 39.536 -3.876 -22.284 1.00 96.88 273 GLU A CA 1
ATOM 2123 C C . GLU A 1 273 ? 39.266 -3.651 -20.788 1.00 96.88 273 GLU A C 1
ATOM 2125 O O . GLU A 1 273 ? 38.251 -4.098 -20.251 1.00 96.88 273 GLU A O 1
ATOM 2130 N N . LEU A 1 274 ? 40.154 -2.916 -20.110 1.00 95.06 274 LEU A N 1
ATOM 2131 C CA . LEU A 1 274 ? 39.991 -2.607 -18.691 1.00 95.06 274 LEU A CA 1
ATOM 2132 C C . LEU A 1 274 ? 38.839 -1.622 -18.451 1.00 95.06 274 LEU A C 1
ATOM 2134 O O . LEU A 1 274 ? 38.134 -1.748 -17.454 1.00 95.06 274 LEU A O 1
ATOM 2138 N N . ILE A 1 275 ? 38.627 -0.671 -19.366 1.00 97.06 275 ILE A N 1
ATOM 2139 C CA . ILE A 1 275 ? 37.510 0.282 -19.297 1.00 97.06 275 ILE A CA 1
ATOM 2140 C C . ILE A 1 275 ? 36.173 -0.465 -19.296 1.00 97.06 275 ILE A C 1
ATOM 2142 O O . ILE A 1 275 ? 35.331 -0.194 -18.441 1.00 97.06 275 ILE A O 1
ATOM 2146 N N . GLU A 1 276 ? 35.983 -1.420 -20.212 1.00 96.56 276 GLU A N 1
ATOM 2147 C CA . GLU A 1 276 ? 34.736 -2.190 -20.302 1.00 96.56 276 GLU A CA 1
ATOM 2148 C C . GLU A 1 276 ? 34.486 -3.011 -19.026 1.00 96.56 276 GLU A C 1
ATOM 2150 O O . GLU A 1 276 ? 33.401 -2.939 -18.445 1.00 96.56 276 GLU A O 1
ATOM 2155 N N . GLN A 1 277 ? 35.514 -3.708 -18.528 1.00 97.62 277 GLN A N 1
ATOM 2156 C CA . GLN A 1 277 ? 35.419 -4.520 -17.309 1.00 97.62 277 GLN A CA 1
ATOM 2157 C C . GLN A 1 277 ? 35.105 -3.680 -16.063 1.00 97.62 277 GLN A C 1
ATOM 2159 O O . GLN A 1 277 ? 34.217 -4.027 -15.283 1.00 97.62 277 GLN A O 1
ATOM 2164 N N . VAL A 1 278 ? 35.817 -2.565 -15.860 1.00 96.19 278 VAL A N 1
ATOM 2165 C CA . VAL A 1 278 ? 35.610 -1.703 -14.686 1.00 96.19 278 VAL A CA 1
ATOM 2166 C C . VAL A 1 278 ? 34.250 -1.008 -14.754 1.00 96.19 278 VAL A C 1
ATOM 2168 O O . VAL A 1 278 ? 33.589 -0.875 -13.725 1.00 96.19 278 VAL A O 1
ATOM 2171 N N . GLN A 1 279 ? 33.791 -0.613 -15.945 1.00 97.12 279 GLN A N 1
ATOM 2172 C CA . GLN A 1 279 ? 32.472 -0.006 -16.117 1.00 97.12 279 GLN A CA 1
ATOM 2173 C C . GLN A 1 279 ? 31.336 -0.981 -15.774 1.00 97.12 279 GLN A C 1
ATOM 2175 O O . GLN A 1 279 ? 30.355 -0.572 -15.151 1.00 97.12 279 GLN A O 1
ATOM 2180 N N . GLU A 1 280 ? 31.451 -2.259 -16.148 1.00 96.81 280 GLU A N 1
ATOM 2181 C CA . GLU A 1 280 ? 30.459 -3.276 -15.781 1.00 96.81 280 GLU A CA 1
ATOM 2182 C C . GLU A 1 280 ? 30.385 -3.466 -14.258 1.00 96.81 280 GLU A C 1
ATOM 2184 O O . GLU A 1 280 ? 29.291 -3.444 -13.689 1.00 96.81 280 GLU A O 1
ATOM 2189 N N . LEU A 1 281 ? 31.538 -3.574 -13.590 1.00 96.44 281 LEU A N 1
ATOM 2190 C CA . LEU A 1 281 ? 31.610 -3.688 -12.130 1.00 96.44 281 LEU A CA 1
ATOM 2191 C C . LEU A 1 281 ? 31.062 -2.444 -11.425 1.00 96.44 281 LEU A C 1
ATOM 2193 O O . LEU A 1 281 ? 30.344 -2.567 -10.434 1.00 96.44 281 LEU A O 1
ATOM 2197 N N . LEU A 1 282 ? 31.359 -1.251 -11.947 1.00 96.25 282 LEU A N 1
ATOM 2198 C CA . LEU A 1 282 ? 30.846 0.004 -11.404 1.00 96.25 282 LEU A CA 1
ATOM 2199 C C . LEU A 1 282 ? 29.315 0.044 -11.464 1.00 96.25 282 LEU A C 1
ATOM 2201 O O . LEU A 1 282 ? 28.679 0.359 -10.463 1.00 96.25 282 LEU A O 1
ATOM 2205 N N . ASN A 1 283 ? 28.724 -0.352 -12.594 1.00 93.81 283 ASN A N 1
ATOM 2206 C CA . ASN A 1 283 ? 27.269 -0.399 -12.742 1.00 93.81 283 ASN A CA 1
ATOM 2207 C C . ASN A 1 283 ? 26.622 -1.375 -11.740 1.00 93.81 283 ASN A C 1
ATOM 2209 O O . ASN A 1 283 ? 25.582 -1.061 -11.161 1.00 93.81 283 ASN A O 1
ATOM 2213 N N . GLN A 1 284 ? 27.236 -2.543 -11.515 1.00 94.19 284 GLN A N 1
ATOM 2214 C CA . GLN A 1 284 ? 26.756 -3.522 -10.530 1.00 94.19 284 GLN A CA 1
ATOM 2215 C C . GLN A 1 284 ? 26.839 -2.965 -9.100 1.00 94.19 284 GLN A C 1
ATOM 2217 O O . GLN A 1 284 ? 25.857 -3.021 -8.359 1.00 94.19 284 GLN A O 1
ATOM 2222 N N . ALA A 1 285 ? 27.974 -2.367 -8.727 1.00 93.31 285 ALA A N 1
ATOM 2223 C CA . ALA A 1 285 ? 28.172 -1.780 -7.402 1.00 93.31 285 ALA A CA 1
ATOM 2224 C C . ALA A 1 285 ? 27.222 -0.595 -7.135 1.00 93.31 285 ALA A C 1
ATOM 2226 O O . ALA A 1 285 ? 26.700 -0.450 -6.028 1.00 93.31 285 ALA A O 1
ATOM 2227 N N . GLU A 1 286 ? 26.942 0.233 -8.147 1.00 94.88 286 GLU A N 1
ATOM 2228 C CA . GLU A 1 286 ? 25.963 1.323 -8.051 1.00 94.88 286 GLU A CA 1
ATOM 2229 C C . GLU A 1 286 ? 24.525 0.804 -7.871 1.00 94.88 286 GLU A C 1
ATOM 2231 O O . GLU A 1 286 ? 23.761 1.377 -7.090 1.00 94.88 286 GLU A O 1
ATOM 2236 N N . GLU A 1 287 ? 24.148 -0.302 -8.524 1.00 93.19 287 GLU A N 1
ATOM 2237 C CA . GLU A 1 287 ? 22.839 -0.942 -8.323 1.00 93.19 287 GLU A CA 1
ATOM 2238 C C . GLU A 1 287 ? 22.693 -1.527 -6.905 1.00 93.19 287 GLU A C 1
ATOM 2240 O O . GLU A 1 287 ? 21.637 -1.388 -6.266 1.00 93.19 287 GLU A O 1
ATOM 2245 N N . GLU A 1 288 ? 23.755 -2.143 -6.380 1.00 91.25 288 GLU A N 1
ATOM 2246 C CA . GLU A 1 288 ? 23.796 -2.650 -5.006 1.00 91.25 288 GLU A CA 1
ATOM 2247 C C . GLU A 1 288 ? 23.700 -1.517 -3.978 1.00 91.25 288 GLU A C 1
ATOM 2249 O O . GLU A 1 288 ? 22.885 -1.598 -3.051 1.00 91.25 288 GLU A O 1
ATOM 2254 N N . LEU A 1 289 ? 24.455 -0.429 -4.173 1.00 92.31 289 LEU A N 1
ATOM 2255 C CA . LEU A 1 289 ? 24.398 0.759 -3.322 1.00 92.31 289 LEU A CA 1
ATOM 2256 C C . LEU A 1 289 ? 22.998 1.388 -3.346 1.00 92.31 289 LEU A C 1
ATOM 2258 O O . LEU A 1 289 ? 22.410 1.611 -2.289 1.00 92.31 289 LEU A O 1
ATOM 2262 N N . ALA A 1 290 ? 22.406 1.571 -4.529 1.00 90.44 290 ALA A N 1
ATOM 2263 C CA . ALA A 1 290 ? 21.047 2.097 -4.667 1.00 90.44 290 ALA A CA 1
ATOM 2264 C C . ALA A 1 290 ? 19.997 1.195 -3.991 1.00 90.44 290 ALA A C 1
ATOM 2266 O O . ALA A 1 290 ? 18.977 1.666 -3.480 1.00 90.44 290 ALA A O 1
ATOM 2267 N N . THR A 1 291 ? 20.226 -0.119 -3.970 1.00 88.44 291 THR A N 1
ATOM 2268 C CA . THR A 1 291 ? 19.363 -1.074 -3.264 1.00 88.44 291 THR A CA 1
ATOM 2269 C C . THR A 1 291 ? 19.547 -1.003 -1.748 1.00 88.44 291 THR A C 1
ATOM 2271 O O . THR A 1 291 ? 18.567 -1.153 -1.012 1.00 88.44 291 THR A O 1
ATOM 2274 N N . ALA A 1 292 ? 20.768 -0.744 -1.276 1.00 85.62 292 ALA A N 1
ATOM 2275 C CA . ALA A 1 292 ? 21.081 -0.561 0.138 1.00 85.62 292 ALA A CA 1
ATOM 2276 C C . ALA A 1 292 ? 20.549 0.771 0.699 1.00 85.62 292 ALA A C 1
ATOM 2278 O O . ALA A 1 292 ? 20.084 0.796 1.837 1.00 85.62 292 ALA A O 1
ATOM 2279 N N . GLU A 1 293 ? 20.561 1.842 -0.101 1.00 87.06 293 GLU A N 1
ATOM 2280 C CA . GLU A 1 293 ? 20.070 3.178 0.273 1.00 87.06 293 GLU A CA 1
ATOM 2281 C C . GLU A 1 293 ? 18.543 3.306 0.265 1.00 87.06 293 GLU A C 1
ATOM 2283 O O . GLU A 1 293 ? 17.999 4.237 0.867 1.00 87.06 293 GLU A O 1
ATOM 2288 N N . LYS A 1 294 ? 17.819 2.393 -0.401 1.00 85.56 294 LYS A N 1
ATOM 2289 C CA . LYS A 1 294 ? 16.351 2.438 -0.420 1.00 85.56 294 LYS A CA 1
ATOM 2290 C C . LYS A 1 294 ? 15.822 2.436 1.018 1.00 85.56 294 LYS A C 1
ATOM 2292 O O . LYS A 1 294 ? 16.082 1.473 1.747 1.00 85.56 294 LYS A O 1
ATOM 2297 N N . PRO A 1 295 ? 15.035 3.456 1.416 1.00 65.06 295 PRO A N 1
ATOM 2298 C CA . PRO A 1 295 ? 14.527 3.559 2.770 1.00 65.06 295 PRO A CA 1
ATOM 2299 C C . PRO A 1 295 ? 13.714 2.311 3.080 1.00 65.06 295 PRO A C 1
ATOM 2301 O O . PRO A 1 295 ? 12.649 2.061 2.504 1.00 65.06 295 PRO A O 1
ATOM 2304 N N . ARG A 1 296 ? 14.229 1.501 4.004 1.00 61.31 296 ARG A N 1
ATOM 2305 C CA . ARG A 1 296 ? 13.434 0.446 4.609 1.00 61.31 296 ARG A CA 1
ATOM 2306 C C . ARG A 1 296 ? 12.463 1.173 5.518 1.00 61.31 296 ARG A C 1
ATOM 2308 O O . ARG A 1 296 ? 12.792 1.474 6.655 1.00 61.31 296 ARG A O 1
ATOM 2315 N N . HIS A 1 297 ? 11.268 1.474 5.017 1.00 49.66 297 HIS A N 1
ATOM 2316 C CA . HIS A 1 297 ? 10.136 1.783 5.882 1.00 49.66 297 HIS A CA 1
ATOM 231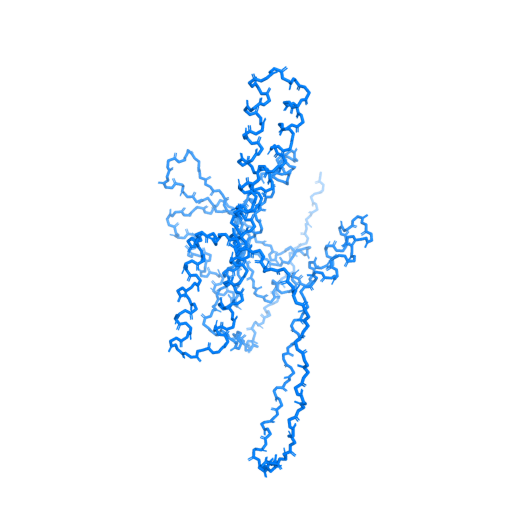7 C C . HIS A 1 297 ? 9.862 0.536 6.730 1.00 49.66 297 HIS A C 1
ATOM 2319 O O . HIS A 1 297 ? 9.053 -0.323 6.380 1.00 49.66 297 HIS A O 1
ATOM 2325 N N . ILE A 1 298 ? 10.621 0.386 7.813 1.00 47.47 298 ILE A N 1
ATOM 2326 C CA . ILE A 1 298 ? 10.380 -0.611 8.838 1.00 47.47 298 ILE A CA 1
ATOM 2327 C C . ILE A 1 298 ? 9.110 -0.134 9.532 1.00 47.47 298 ILE A C 1
ATOM 2329 O O . ILE A 1 298 ? 9.118 0.889 10.209 1.00 47.47 298 ILE A O 1
ATOM 2333 N N . PHE A 1 299 ? 8.021 -0.843 9.232 1.00 38.84 299 PHE A N 1
ATOM 2334 C CA . PHE A 1 299 ? 6.689 -0.773 9.828 1.00 38.84 299 PHE A CA 1
ATOM 2335 C C . PHE A 1 299 ? 6.624 0.058 11.122 1.00 38.84 299 PHE A C 1
ATOM 2337 O O . PHE A 1 299 ? 7.020 -0.420 12.185 1.00 38.84 299 PHE A O 1
ATOM 2344 N N . SER A 1 300 ? 6.105 1.286 11.012 1.00 35.47 300 SER A N 1
ATOM 2345 C CA . SER A 1 300 ? 5.513 2.025 12.133 1.00 35.47 300 SER A CA 1
ATOM 2346 C C . SER A 1 300 ? 4.109 1.509 12.415 1.00 35.47 300 SER A C 1
ATOM 2348 O O . SER A 1 300 ? 3.357 1.384 11.417 1.00 35.47 300 SER A O 1
#

Organism: NCBI:txid1606541

pLDDT: mean 79.31, std 18.92, range [35.12, 98.0]

Secondary structure (DSSP, 8-state):
-----PPPPP---------------TT-TT-SEEEEEPPPPPHHHHHHHHHTT-----SEEEEEEESSHHHHHHHHHHHHH-TTEEEEEEEEGGG-SSS---EEEEEEEP-SSS-SSPEEEEEEEEEHHHHHHHHHHHHHHHHHH-SSHHHHHHHHHHS----PPPPP------------------PPP-PPPPS-PPPPPPPPPPPPPPHHHHHHHHHHHHHHHHT-HHHHHHHHHHHHHHHHHHHHHHHHHHHHHHHHHHHHHHHHTT-HHHHHHHHHHHHHHHHHHHHHHS------

Nearest PDB structures (foldseek):
  5dec-assembly1_B  TM=7.160E-01  e=5.592E-06  Bacillus subtilis subsp. subtilis str. 168
  5dec-assembly1_D  TM=6.902E-01  e=2.686E-05  Bacillus subtilis subsp. subtilis str. 168
  5kpx-assembly1_33  TM=5.342E-01  e=5.783E-03  Escherichia coli K-12
  6zvr-assembly1_C  TM=6.846E-01  e=2.419E+00  Nostoc punctiforme
  8jxi-assembly1_C  TM=8.487E-01  e=8.592E+00  Rattus norvegicus

Mean predicted aligned error: 17.4 Å

Sequence (300 aa):
AYLHKSPPPPQMRNVPFRNDLFVLQPDDRTKVVQERFGPIKDEKRARTKISSGRPLLDINRVTLEFEDPKILELAFECIKTTPDFQIVCVKNKFNEVDQPPCIHLNVAVKSGQGYDHDWICEIQMYLRSILRIKTTSHVFYNVARANSEFEIKDLNEKAPSEQQPPPPAAPPASTAALAQRKGRAGPPGRSAPPPGGAPPPPPLPEAPPSEETKVLEGKLAEAKSVRDLPLMKSAKAELAVSRKTDSLILAASTEVEGLKKQLEDAWANDNEELIEQVQELLNQAEEELATAEKPRHIFS

Radius of gyration: 29.88 Å; Cα contacts (8 Å, |Δi|>4): 248; chains: 1; bounding box: 89×49×77 Å

Solvent-accessible surface area (backbone atoms only — not comparable to full-atom values): 18354 Å² total; per-residue (Å²): 132,87,78,80,74,72,76,79,75,79,77,76,68,86,69,74,88,66,80,73,69,86,72,58,52,90,91,48,72,84,64,63,65,46,79,44,73,53,78,79,61,52,65,70,61,51,51,54,40,50,75,70,76,40,85,83,50,63,55,46,34,39,36,39,34,17,80,43,75,66,57,46,52,51,50,52,52,51,51,64,68,34,90,57,40,41,77,75,43,79,45,76,30,69,83,44,88,93,47,77,53,32,40,40,34,34,32,32,34,63,49,91,74,87,51,99,58,64,48,54,32,23,39,37,42,28,46,43,73,52,48,49,52,45,56,64,49,44,54,57,53,50,51,76,65,41,92,46,72,65,56,42,53,54,49,64,73,65,46,74,76,71,76,66,73,74,73,77,77,73,75,82,74,76,94,70,88,82,92,83,82,90,84,88,81,83,88,83,78,89,75,80,82,81,82,83,72,76,79,76,76,78,80,75,84,78,66,81,77,50,73,66,42,53,51,34,52,50,52,31,51,53,24,58,74,72,66,39,62,71,56,33,53,51,32,51,51,52,38,52,53,42,52,54,48,52,50,49,48,51,51,41,53,53,49,42,55,52,36,51,50,52,36,53,55,23,60,78,64,72,36,66,72,56,35,55,55,38,51,54,53,36,55,52,42,50,53,51,38,56,61,64,66,50,80,77,82,71,84,127

Foldseek 3Di:
DDDPPDPDPPPPDCPPPPCPDLPQPPVCNPDQKDKDKDPQDDPVNQVVCVVVVHDPQANTEMEIEGSDVVVVVVVVVVQCPPPQKDFPDWDQCLPPPVDQGWIKTWIFGDDPDPDPGTRTYIYIYYYNVSVVVVLVVVLVVQCVPDPDPVSNVVSVVPPPPPPPPPDDPDDPDPPDDDPDDDDDDDDDDDDDDDPDDDDPPDDDDQFDQDPQLVVLVVQLVVCVVVVPPVSNVVSVVVNVVRSVLSVVLVVLVVVLVVLVVQLVVCVVVVPVVSNVVSVVVNVVSVVVSVVSPPDPPPDD